Protein AF-0000000074823289 (afdb_homodimer)

Foldseek 3Di:
DDPPPDPPPDDDPDPCPPVNVVLVQWQKEKEKEKLFDCVVFPVVVLLVQLLVQLCVLQVHDSVRYHYHYHYNDQDDDPNDRPIAMEMEIETADSDDPVSVVSSLVRNQVSCCVRRVHHSVRYYYHYDHDHQQPDDDDNHTD/DPPPPDPDPDDDDPDCDPVNVVLVFWQKEKEKEKLFDCVVFPVVVLLVQLLVQLCVLQVHDSVRYHYHYHYNDQDDDPNDRPIAMEMEMETADRDDPVSVVSSLVRNQVSCCVRRVHHSVRYYYHYYHDHQQPADDPNHTD

Sequence (282 aa):
MAHFPLLIDSPVGLPICEDERRERAKMPCLILSTNVSLDGVDTSAIFSEVTKAVARIMGKPETYVMVVLKASVPISFGGSEQPAAYGELVSVGFLSPDVNKNLSAAVSSVLETKLSVPKSRFFLKFYDSEGANMGWNGSTFMAHFPLLIDSPVGLPICEDERRERAKMPCLILSTNVSLDGVDTSAIFSEVTKAVARIMGKPETYVMVVLKASVPISFGGSEQPAAYGELVSVGFLSPDVNKNLSAAVSSVLETKLSVPKSRFFLKFYDSEGANMGWNGSTF

Secondary structure (DSSP, 8-state):
-----------------HHHHHHHTT--EEEEEESS--TT--HHHHHHHHHHHHHHHHT--GGG-EEEEE-S--EEETTB-SS-EEEEEEESS---HHHHHHHHHHHHHHHHHHH---GGGEEEEEEE--GGG-EETTEE-/-----------------HHHHHHHTT--EEEEEESS--TT--HHHHHHHHHHHHHHHHT--GGG-EEEEE-S----BTTB-SS-EEEEEEESS---HHHHHHHHHHHHHHHHHHH---GGGEEEEEEE--GGGEEETTEE-

pLDDT: mean 85.92, std 21.15, range [28.61, 98.88]

InterPro domains:
  IPR001398 Macrophage migration inhibitory factor [PF01187] (28-141)
  IPR001398 Macrophage migration inhibitory factor [PTHR11954] (27-141)
  IPR014347 Tautomerase/MIF superfamily [G3DSA:3.30.429.10] (28-141)
  IPR014347 Tautomerase/MIF superfamily [SSF55331] (27-141)

Radius of gyration: 23.97 Å; Cα contacts (8 Å, |Δi|>4): 520; chains: 2; bounding box: 44×82×104 Å

Structure (mmCIF, N/CA/C/O backbone):
data_AF-0000000074823289-model_v1
#
loop_
_entity.id
_entity.type
_entity.pdbx_description
1 polymer 'Macrophage migration inhibitory factor'
#
loop_
_atom_site.group_PDB
_atom_site.id
_atom_site.type_symbol
_atom_site.label_atom_id
_atom_site.label_alt_id
_atom_site.label_comp_id
_atom_site.label_asym_id
_atom_site.label_entity_id
_atom_site.label_seq_id
_atom_site.pdbx_PDB_ins_code
_atom_site.Cartn_x
_atom_site.Cartn_y
_atom_site.Cartn_z
_atom_site.occupancy
_atom_site.B_iso_or_equiv
_atom_site.auth_seq_id
_atom_site.auth_comp_id
_atom_site.auth_asym_id
_atom_site.auth_atom_id
_atom_site.pdbx_PDB_model_num
ATOM 1 N N . MET A 1 1 ? 3.34 -0.323 73 1 31.5 1 MET A N 1
ATOM 2 C CA . MET A 1 1 ? 2.273 -0.09 72 1 31.5 1 MET A CA 1
ATOM 3 C C . MET A 1 1 ? 2.838 0.459 70.75 1 31.5 1 MET A C 1
ATOM 5 O O . MET A 1 1 ? 3.354 1.578 70.688 1 31.5 1 MET A O 1
ATOM 9 N N . ALA A 1 2 ? 3.436 -0.505 69.875 1 36 2 ALA A N 1
ATOM 10 C CA . ALA A 1 2 ? 4.293 -0.347 68.688 1 36 2 ALA A CA 1
ATOM 11 C C . ALA A 1 2 ? 3.537 0.327 67.562 1 36 2 ALA A C 1
ATOM 13 O O . ALA A 1 2 ? 2.406 -0.052 67.25 1 36 2 ALA A O 1
ATOM 14 N N . HIS A 1 3 ? 3.643 1.705 67.375 1 34.38 3 HIS A N 1
ATOM 15 C CA . HIS A 1 3 ? 3.109 2.598 66.312 1 34.38 3 HIS A CA 1
ATOM 16 C C . HIS A 1 3 ? 3.488 2.119 64.938 1 34.38 3 HIS A C 1
ATOM 18 O O . HIS A 1 3 ? 4.668 1.942 64.625 1 34.38 3 HIS A O 1
ATOM 24 N N . PHE A 1 4 ? 2.713 1.194 64.25 1 39.16 4 PHE A N 1
ATOM 25 C CA . PHE A 1 4 ? 2.879 0.69 62.875 1 39.16 4 PHE A CA 1
ATOM 26 C C . PHE A 1 4 ? 2.965 1.84 61.875 1 39.16 4 PHE A C 1
ATOM 28 O O . PHE A 1 4 ? 2.145 2.76 61.906 1 39.16 4 PHE A O 1
ATOM 35 N N . PRO A 1 5 ? 4.156 2.104 61.312 1 37.66 5 PRO A N 1
ATOM 36 C CA . PRO A 1 5 ? 4.316 3.164 60.312 1 37.66 5 PRO A CA 1
ATOM 37 C C . PRO A 1 5 ? 3.346 3.02 59.125 1 37.66 5 PRO A C 1
ATOM 39 O O . PRO A 1 5 ? 3.092 1.902 58.688 1 37.66 5 PRO A O 1
ATOM 42 N N . LEU A 1 6 ? 2.293 3.865 59 1 38.16 6 LEU A N 1
ATOM 43 C CA . LEU A 1 6 ? 1.382 4.043 57.875 1 38.16 6 LEU A CA 1
ATOM 44 C C . LEU A 1 6 ? 2.15 4.098 56.562 1 38.16 6 LEU A C 1
ATOM 46 O O . LEU A 1 6 ? 3.039 4.938 56.406 1 38.16 6 LEU A O 1
ATOM 50 N N . LEU A 1 7 ? 2.307 2.99 55.906 1 37.03 7 LEU A N 1
ATOM 51 C CA . LEU A 1 7 ? 2.822 2.865 54.531 1 37.03 7 LEU A CA 1
ATOM 52 C C . LEU A 1 7 ? 2.195 3.91 53.625 1 37.03 7 LEU A C 1
ATOM 54 O O . LEU A 1 7 ? 0.974 3.945 53.469 1 37.03 7 LEU A O 1
ATOM 58 N N . ILE A 1 8 ? 2.861 5.07 53.438 1 34.75 8 ILE A N 1
ATOM 59 C CA . ILE A 1 8 ? 2.518 6.117 52.5 1 34.75 8 ILE A CA 1
ATOM 60 C C . ILE A 1 8 ? 2.193 5.496 51.156 1 34.75 8 ILE A C 1
ATOM 62 O O . ILE A 1 8 ? 2.986 4.719 50.594 1 34.75 8 ILE A O 1
ATOM 66 N N . ASP A 1 9 ? 0.95 5.336 50.719 1 36.84 9 ASP A N 1
ATOM 67 C CA . ASP A 1 9 ? 0.407 5.023 49.406 1 36.84 9 ASP A CA 1
ATOM 68 C C . ASP A 1 9 ? 1.211 5.711 48.312 1 36.84 9 ASP A C 1
ATOM 70 O O . ASP A 1 9 ? 1.598 6.875 48.438 1 36.84 9 ASP A O 1
ATOM 74 N N . SER A 1 10 ? 1.997 4.945 47.5 1 37.41 10 SER A N 1
ATOM 75 C CA . SER A 1 10 ? 2.703 5.312 46.281 1 37.41 10 SER A CA 1
ATOM 76 C C . SER A 1 10 ? 1.94 6.379 45.5 1 37.41 10 SER A C 1
ATOM 78 O O . SER A 1 10 ? 0.708 6.387 45.5 1 37.41 10 SER A O 1
ATOM 80 N N . PRO A 1 11 ? 2.6 7.465 45.125 1 39.09 11 PRO A N 1
ATOM 81 C CA . PRO A 1 11 ? 2.064 8.586 44.344 1 39.09 11 PRO A CA 1
ATOM 82 C C . PRO A 1 11 ? 1.111 8.148 43.25 1 39.09 11 PRO A C 1
ATOM 84 O O . PRO A 1 11 ? 1.26 7.051 42.688 1 39.09 11 PRO A O 1
ATOM 87 N N . VAL A 1 12 ? -0.138 8.531 43.281 1 38.34 12 VAL A N 1
ATOM 88 C CA . VAL A 1 12 ? -1.127 8.586 42.188 1 38.34 12 VAL A CA 1
ATOM 89 C C . VAL A 1 12 ? -0.434 8.891 40.875 1 38.34 12 VAL A C 1
ATOM 91 O O . VAL A 1 12 ? 0.482 9.711 40.812 1 38.34 12 VAL A O 1
ATOM 94 N N . GLY A 1 13 ? -0.336 7.898 39.969 1 40.12 13 GLY A N 1
ATOM 95 C CA . GLY A 1 13 ? 0.098 8.141 38.625 1 40.12 13 GLY A CA 1
ATOM 96 C C . GLY A 1 13 ? -0.261 9.523 38.094 1 40.12 13 GLY A C 1
ATOM 97 O O . GLY A 1 13 ? -1.408 9.961 38.219 1 40.12 13 GLY A O 1
ATOM 98 N N . LEU A 1 14 ? 0.567 10.477 38.188 1 41.53 14 LEU A N 1
ATOM 99 C CA . LEU A 1 14 ? 0.356 11.789 37.562 1 41.53 14 LEU A CA 1
ATOM 100 C C . LEU A 1 14 ? -0.448 11.664 36.281 1 41.53 14 LEU A C 1
ATOM 102 O O . LEU A 1 14 ? -0.174 10.797 35.469 1 41.53 14 LEU A O 1
ATOM 106 N N . PRO A 1 15 ? -1.604 12.141 36.219 1 44.03 15 PRO A N 1
ATOM 107 C CA . PRO A 1 15 ? -2.324 12.125 34.938 1 44.03 15 PRO A CA 1
ATOM 108 C C . PRO A 1 15 ? -1.443 12.531 33.75 1 44.03 15 PRO A C 1
ATOM 110 O O . PRO A 1 15 ? -0.754 13.555 33.812 1 44.03 15 PRO A O 1
ATOM 113 N N . ILE A 1 16 ? -0.779 11.617 33.031 1 47.5 16 ILE A N 1
ATOM 114 C CA . ILE A 1 16 ? -0.136 12.031 31.797 1 47.5 16 ILE A CA 1
ATOM 115 C C . ILE A 1 16 ? -0.869 13.242 31.219 1 47.5 16 ILE A C 1
ATOM 117 O O . ILE A 1 16 ? -2.092 13.211 31.062 1 47.5 16 ILE A O 1
ATOM 121 N N . CYS A 1 17 ? -0.455 14.453 31.391 1 43.25 17 CYS A N 1
ATOM 122 C CA . CYS A 1 17 ? -1.04 15.688 30.891 1 43.25 17 CYS A CA 1
ATOM 123 C C . CYS A 1 17 ? -1.605 15.492 29.484 1 43.25 17 CYS A C 1
ATOM 125 O O . CYS A 1 17 ? -1.03 14.766 28.672 1 43.25 17 CYS A O 1
ATOM 127 N N . GLU A 1 18 ? -2.852 15.859 29.266 1 47.62 18 GLU A N 1
ATOM 128 C CA . GLU A 1 18 ? -3.564 15.859 27.984 1 47.62 18 GLU A CA 1
ATOM 129 C C . GLU A 1 18 ? -2.641 16.266 26.844 1 47.62 18 GLU A C 1
ATOM 131 O O . GLU A 1 18 ? -2.781 15.766 25.719 1 47.62 18 GLU A O 1
ATOM 136 N N . ASP A 1 19 ? -1.837 17.234 27.141 1 48.47 19 ASP A N 1
ATOM 137 C CA . ASP A 1 19 ? -0.896 17.703 26.125 1 48.47 19 ASP A CA 1
ATOM 138 C C . ASP A 1 19 ? 0.052 16.578 25.703 1 48.47 19 ASP A C 1
ATOM 140 O O . ASP A 1 19 ? 0.361 16.438 24.516 1 48.47 19 ASP A O 1
ATOM 144 N N . GLU A 1 20 ? 0.653 15.875 26.672 1 52.53 20 GLU A N 1
ATOM 145 C CA . GLU A 1 20 ? 1.517 14.75 26.344 1 52.53 20 GLU A CA 1
ATOM 146 C C . GLU A 1 20 ? 0.752 13.672 25.578 1 52.53 20 GLU A C 1
ATOM 148 O O . GLU A 1 20 ? 1.312 13.008 24.703 1 52.53 20 GLU A O 1
ATOM 153 N N . ARG A 1 21 ? -0.448 13.43 25.984 1 51.31 21 ARG A N 1
ATOM 154 C CA . ARG A 1 21 ? -1.281 12.461 25.266 1 51.31 21 ARG A CA 1
ATOM 155 C C . ARG A 1 21 ? -1.489 12.883 23.812 1 51.31 21 ARG A C 1
ATOM 157 O O . ARG A 1 21 ? -1.512 12.039 22.922 1 51.31 21 ARG A O 1
ATOM 164 N N . ARG A 1 22 ? -1.707 14.219 23.703 1 52.66 22 ARG A N 1
ATOM 165 C CA . ARG A 1 22 ? -1.883 14.742 22.344 1 52.66 22 ARG A CA 1
ATOM 166 C C . ARG A 1 22 ? -0.618 14.555 21.516 1 52.66 22 ARG A C 1
ATOM 168 O O . ARG A 1 22 ? -0.692 14.336 20.312 1 52.66 22 ARG A O 1
ATOM 175 N N . GLU A 1 23 ? 0.472 14.711 22.281 1 53.78 23 GLU A N 1
ATOM 176 C CA . GLU A 1 23 ? 1.747 14.531 21.594 1 53.78 23 GLU A CA 1
ATOM 177 C C . GLU A 1 23 ? 1.974 13.07 21.219 1 53.78 23 GLU A C 1
ATOM 179 O O . GLU A 1 23 ? 2.605 12.773 20.203 1 53.78 23 GLU A O 1
ATOM 184 N N . ARG A 1 24 ? 1.492 12.219 22.125 1 54.84 24 ARG A N 1
ATOM 185 C CA . ARG A 1 24 ? 1.706 10.789 21.906 1 54.84 24 ARG A CA 1
ATOM 186 C C . ARG A 1 24 ? 0.903 10.281 20.719 1 54.84 24 ARG A C 1
ATOM 188 O O . ARG A 1 24 ? 1.256 9.266 20.109 1 54.84 24 ARG A O 1
ATOM 195 N N . ALA A 1 25 ? -0.047 11.109 20.453 1 58.12 25 ALA A N 1
ATOM 196 C CA . ALA A 1 25 ? -1.07 10.633 19.516 1 58.12 25 ALA A CA 1
ATOM 197 C C . ALA A 1 25 ? -0.562 10.664 18.078 1 58.12 25 ALA A C 1
ATOM 199 O O . ALA A 1 25 ? -1.174 10.078 17.188 1 58.12 25 ALA A O 1
ATOM 200 N N . LYS A 1 26 ? 0.984 10.797 17.938 1 64.75 26 LYS A N 1
ATOM 201 C CA . LYS A 1 26 ? 1.237 11.164 16.547 1 64.75 26 LYS A CA 1
ATOM 202 C C . LYS A 1 26 ? 2.076 10.094 15.844 1 64.75 26 LYS A C 1
ATOM 204 O O . LYS A 1 26 ? 2.246 10.133 14.625 1 64.75 26 LYS A O 1
ATOM 209 N N . MET A 1 27 ? 2.156 8.977 16.297 1 83.75 27 MET A N 1
ATOM 210 C CA . MET A 1 27 ? 3.08 7.926 15.898 1 83.75 27 MET A CA 1
ATOM 211 C C . MET A 1 27 ? 2.902 7.582 14.422 1 83.75 27 MET A C 1
ATOM 213 O O . MET A 1 27 ? 2.453 6.484 14.086 1 83.75 27 MET A O 1
ATOM 217 N N . PRO A 1 28 ? 3.451 8.562 13.578 1 93.31 28 PRO A N 1
ATOM 218 C CA . PRO A 1 28 ? 3.297 8.266 12.156 1 93.31 28 PRO A CA 1
ATOM 219 C C . PRO A 1 28 ? 4.238 7.164 11.672 1 93.31 28 PRO A C 1
ATOM 221 O O . PRO A 1 28 ? 5.418 7.156 12.031 1 93.31 28 PRO A O 1
ATOM 224 N N . CYS A 1 29 ? 3.707 6.27 11 1 94.75 29 CYS A N 1
ATOM 225 C CA . CYS A 1 29 ? 4.445 5.211 10.32 1 94.75 29 CYS A CA 1
ATOM 226 C C . CYS A 1 29 ? 4.18 5.238 8.82 1 94.75 29 CYS A C 1
ATOM 228 O O . CYS A 1 29 ? 3.039 5.078 8.383 1 94.75 29 CYS A O 1
ATOM 230 N N . LEU A 1 30 ? 5.25 5.527 8.141 1 97.62 30 LEU A N 1
ATOM 231 C CA . LEU A 1 30 ? 5.176 5.523 6.684 1 97.62 30 LEU A CA 1
ATOM 232 C C . LEU A 1 30 ? 5.844 4.277 6.109 1 97.62 30 LEU A C 1
ATOM 234 O O . LEU A 1 30 ? 7.051 4.086 6.273 1 97.62 30 LEU A O 1
ATOM 238 N N . ILE A 1 31 ? 5.043 3.463 5.418 1 98.25 31 ILE A N 1
ATOM 239 C CA . ILE A 1 31 ? 5.535 2.256 4.762 1 98.25 31 ILE A CA 1
ATOM 240 C C . ILE A 1 31 ? 5.516 2.449 3.246 1 98.25 31 ILE A C 1
ATOM 242 O O . ILE A 1 31 ? 4.461 2.717 2.662 1 98.25 31 ILE A O 1
ATOM 246 N N . LEU A 1 32 ? 6.684 2.289 2.66 1 98.56 32 LEU A N 1
ATOM 247 C CA . LEU A 1 32 ? 6.828 2.461 1.218 1 98.56 32 LEU A CA 1
ATOM 248 C C . LEU A 1 32 ? 7.27 1.162 0.556 1 98.56 32 LEU A C 1
ATOM 250 O O . LEU A 1 32 ? 8.164 0.477 1.059 1 98.56 32 LEU A O 1
ATOM 254 N N . SER A 1 33 ? 6.594 0.843 -0.504 1 98.69 33 SER A N 1
ATOM 255 C CA . SER A 1 33 ? 7.016 -0.231 -1.398 1 98.69 33 SER A CA 1
ATOM 256 C C . SER A 1 33 ? 7.262 0.291 -2.811 1 98.69 33 SER A C 1
ATOM 258 O O . SER A 1 33 ? 6.477 1.085 -3.332 1 98.69 33 SER A O 1
ATOM 260 N N . THR A 1 34 ? 8.344 -0.134 -3.416 1 98.69 34 THR A N 1
ATOM 261 C CA . THR A 1 34 ? 8.656 0.275 -4.781 1 98.69 34 THR A CA 1
ATOM 262 C C . THR A 1 34 ? 9.328 -0.863 -5.547 1 98.69 34 THR A C 1
ATOM 264 O O . THR A 1 34 ? 9.93 -1.757 -4.945 1 98.69 34 THR A O 1
ATOM 267 N N . ASN A 1 35 ? 9.148 -0.816 -6.852 1 98.56 35 ASN A N 1
ATOM 268 C CA . ASN A 1 35 ? 9.789 -1.841 -7.668 1 98.56 35 ASN A CA 1
ATOM 269 C C . ASN A 1 35 ? 11.195 -1.424 -8.094 1 98.56 35 ASN A C 1
ATOM 271 O O . ASN A 1 35 ? 11.891 -2.172 -8.781 1 98.56 35 ASN A O 1
ATOM 275 N N . VAL A 1 36 ? 11.594 -0.277 -7.664 1 98.06 36 VAL A N 1
ATOM 276 C CA . VAL A 1 36 ? 12.914 0.245 -7.996 1 98.06 36 VAL A CA 1
ATOM 277 C C . VAL A 1 36 ? 13.969 -0.4 -7.094 1 98.06 36 VAL A C 1
ATOM 279 O O . VAL A 1 36 ? 13.75 -0.55 -5.891 1 98.06 36 VAL A O 1
ATOM 282 N N . SER A 1 37 ? 15.062 -0.794 -7.684 1 97.88 37 SER A N 1
ATOM 283 C CA . SER A 1 37 ? 16.188 -1.296 -6.906 1 97.88 37 SER A CA 1
ATOM 284 C C . SER A 1 37 ? 16.906 -0.163 -6.18 1 97.88 37 SER A C 1
ATOM 286 O O . SER A 1 37 ? 17.016 0.95 -6.699 1 97.88 37 SER A O 1
ATOM 288 N N . LEU A 1 38 ? 17.453 -0.477 -5.043 1 96.5 38 LEU A N 1
ATOM 289 C CA . LEU A 1 38 ? 18.172 0.543 -4.285 1 96.5 38 LEU A CA 1
ATOM 290 C C . LEU A 1 38 ? 19.672 0.452 -4.531 1 96.5 38 LEU A C 1
ATOM 292 O O . LEU A 1 38 ? 20.469 1.114 -3.85 1 96.5 38 LEU A O 1
ATOM 296 N N . ASP A 1 39 ? 20.047 -0.366 -5.398 1 95.31 39 ASP A N 1
ATOM 297 C CA . ASP A 1 39 ? 21.453 -0.441 -5.746 1 95.31 39 ASP A CA 1
ATOM 298 C C . ASP A 1 39 ? 21.984 0.919 -6.199 1 95.31 39 ASP A C 1
ATOM 300 O O . ASP A 1 39 ? 21.453 1.52 -7.129 1 95.31 39 ASP A O 1
ATOM 304 N N . GLY A 1 40 ? 22.969 1.445 -5.496 1 94.69 40 GLY A N 1
ATOM 305 C CA . GLY A 1 40 ? 23.594 2.713 -5.844 1 94.69 40 GLY A CA 1
ATOM 306 C C . GLY A 1 40 ? 22.812 3.916 -5.336 1 94.69 40 GLY A C 1
ATOM 307 O O . GLY A 1 40 ? 23.172 5.059 -5.625 1 94.69 40 GLY A O 1
ATOM 308 N N . VAL A 1 41 ? 21.734 3.691 -4.711 1 95.5 41 VAL A N 1
ATOM 309 C CA . VAL A 1 41 ? 20.891 4.77 -4.195 1 95.5 41 VAL A CA 1
ATOM 310 C C . VAL A 1 41 ? 21.344 5.141 -2.783 1 95.5 41 VAL A C 1
ATOM 312 O O . VAL A 1 41 ? 21.656 4.266 -1.974 1 95.5 41 VAL A O 1
ATOM 315 N N . ASP A 1 42 ? 21.453 6.422 -2.41 1 96.56 42 ASP A N 1
ATOM 316 C CA . ASP A 1 42 ? 21.672 6.895 -1.047 1 96.56 42 ASP A CA 1
ATOM 317 C C . ASP A 1 42 ? 20.391 6.816 -0.219 1 96.56 42 ASP A C 1
ATOM 319 O O . ASP A 1 42 ? 19.656 7.801 -0.103 1 96.56 42 ASP A O 1
A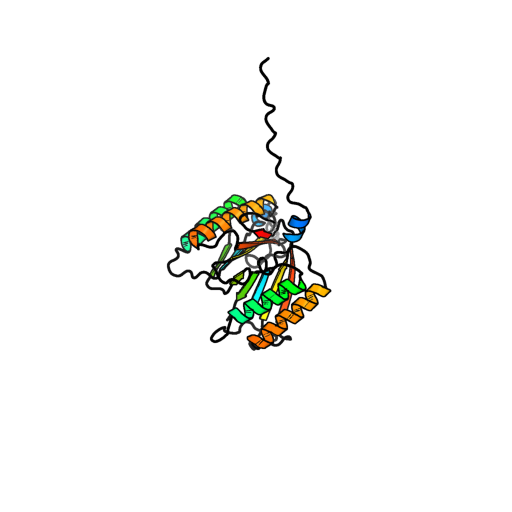TOM 323 N N . THR A 1 43 ? 20.141 5.703 0.367 1 96.81 43 THR A N 1
ATOM 324 C CA . THR A 1 43 ? 18.906 5.469 1.112 1 96.81 43 THR A CA 1
ATOM 325 C C . THR A 1 43 ? 18.828 6.387 2.33 1 96.81 43 THR A C 1
ATOM 327 O O . THR A 1 43 ? 17.75 6.766 2.756 1 96.81 43 THR A O 1
ATOM 330 N N . SER A 1 44 ? 20 6.742 2.877 1 97.38 44 SER A N 1
ATOM 331 C CA . SER A 1 44 ? 20.016 7.633 4.031 1 97.38 44 SER A CA 1
ATOM 332 C C . SER A 1 44 ? 19.422 8.992 3.693 1 97.38 44 SER A C 1
ATOM 334 O O . SER A 1 44 ? 18.719 9.594 4.516 1 97.38 44 SER A O 1
ATOM 336 N N . ALA A 1 45 ? 19.656 9.398 2.568 1 97.38 45 ALA A N 1
ATOM 337 C CA . ALA A 1 45 ? 19.094 10.672 2.123 1 97.38 45 ALA A CA 1
ATOM 338 C C . ALA A 1 45 ? 17.578 10.594 1.979 1 97.38 45 ALA A C 1
ATOM 340 O O . ALA A 1 45 ? 16.875 11.547 2.314 1 97.38 45 ALA A O 1
ATOM 341 N N . ILE A 1 46 ? 17.062 9.5 1.498 1 97.75 46 ILE A N 1
ATOM 342 C CA . ILE A 1 46 ? 15.617 9.297 1.373 1 97.75 46 ILE A CA 1
ATOM 343 C C . ILE A 1 46 ? 14.969 9.328 2.756 1 97.75 46 ILE A C 1
ATOM 345 O O . ILE A 1 46 ? 14.016 10.07 2.984 1 97.75 46 ILE A O 1
ATOM 349 N N . PHE A 1 47 ? 15.578 8.562 3.67 1 98.06 47 PHE A N 1
ATOM 350 C CA . PHE A 1 47 ? 15.031 8.484 5.02 1 98.06 47 PHE A CA 1
ATOM 351 C C . PHE A 1 47 ? 15.039 9.852 5.688 1 98.06 47 PHE A C 1
ATOM 353 O O . PHE A 1 47 ? 14.055 10.258 6.309 1 98.06 47 PHE A O 1
ATOM 360 N N . SER A 1 48 ? 16.094 10.547 5.559 1 98.19 48 SER A N 1
ATOM 361 C CA . SER A 1 48 ? 16.234 11.859 6.18 1 98.19 48 SER A CA 1
ATOM 362 C C . SER A 1 48 ? 15.203 12.844 5.633 1 98.19 48 SER A C 1
ATOM 364 O O . SER A 1 48 ? 14.5 13.508 6.398 1 98.19 48 SER A O 1
ATOM 366 N N . GLU A 1 49 ? 15.07 12.898 4.375 1 98.12 49 GLU A N 1
ATOM 367 C CA . GLU A 1 49 ? 14.172 13.859 3.74 1 98.12 49 GLU A CA 1
ATOM 368 C C . GLU A 1 49 ? 12.711 13.523 4.023 1 98.12 49 GLU A C 1
ATOM 370 O O . GLU A 1 49 ? 11.914 14.406 4.336 1 98.12 49 GLU A O 1
ATOM 375 N N . VAL A 1 50 ? 12.383 12.281 3.961 1 98.19 50 VAL A N 1
ATOM 376 C CA . VAL A 1 50 ? 11.016 11.859 4.215 1 98.19 50 VAL A CA 1
ATOM 377 C C . VAL A 1 50 ? 10.664 12.094 5.684 1 98.19 50 VAL A C 1
ATOM 379 O O . VAL A 1 50 ? 9.594 12.625 5.996 1 98.19 50 VAL A O 1
ATOM 382 N N . THR A 1 51 ? 11.562 11.719 6.523 1 97.88 51 THR A N 1
A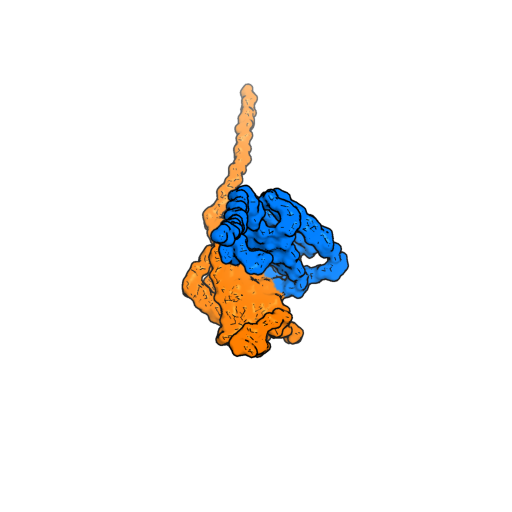TOM 383 C CA . THR A 1 51 ? 11.328 11.891 7.953 1 97.88 51 THR A CA 1
ATOM 384 C C . THR A 1 51 ? 11.117 13.359 8.297 1 97.88 51 THR A C 1
ATOM 386 O O . THR A 1 51 ? 10.18 13.711 9.016 1 97.88 51 THR A O 1
ATOM 389 N N . LYS A 1 52 ? 11.906 14.203 7.777 1 97.81 52 LYS A N 1
ATOM 390 C CA . LYS A 1 52 ? 11.789 15.633 8.016 1 97.81 52 LYS A CA 1
ATOM 391 C C . LYS A 1 52 ? 10.453 16.172 7.496 1 97.81 52 LYS A C 1
ATOM 393 O O . LYS A 1 52 ? 9.789 16.953 8.18 1 97.81 52 LYS A O 1
ATOM 398 N N . ALA A 1 53 ? 10.117 15.773 6.301 1 97.62 53 ALA A N 1
ATOM 399 C CA . ALA A 1 53 ? 8.875 16.25 5.699 1 97.62 53 ALA A CA 1
ATOM 400 C C . ALA A 1 53 ? 7.668 15.805 6.523 1 97.62 53 ALA A C 1
ATOM 402 O O . ALA A 1 53 ? 6.785 16.609 6.816 1 97.62 53 ALA A O 1
ATOM 403 N N . VAL A 1 54 ? 7.648 14.539 6.926 1 96.56 54 VAL A N 1
ATOM 404 C CA . VAL A 1 54 ? 6.527 14 7.691 1 96.56 54 VAL A CA 1
ATOM 405 C C . VAL A 1 54 ? 6.438 14.703 9.039 1 96.56 54 VAL A C 1
ATOM 407 O O . VAL A 1 54 ? 5.359 15.133 9.453 1 96.56 54 VAL A O 1
ATOM 410 N N . ALA A 1 55 ? 7.52 14.867 9.656 1 94.88 55 ALA A N 1
ATOM 411 C CA . ALA A 1 55 ? 7.559 15.531 10.961 1 94.88 55 ALA A CA 1
ATOM 412 C C . ALA A 1 55 ? 7.07 16.969 10.859 1 94.88 55 ALA A C 1
ATOM 414 O O . ALA A 1 55 ? 6.246 17.406 11.664 1 94.88 55 ALA A O 1
ATOM 415 N N . ARG A 1 56 ? 7.535 17.641 9.891 1 96.12 56 ARG A N 1
ATOM 416 C CA . ARG A 1 56 ? 7.191 19.047 9.703 1 96.12 56 ARG A CA 1
ATOM 417 C C . ARG A 1 56 ? 5.703 19.219 9.422 1 96.12 56 ARG A C 1
ATOM 419 O O . ARG A 1 56 ? 5.035 20.047 10.047 1 96.12 56 ARG A O 1
ATOM 426 N N . ILE A 1 57 ? 5.215 18.469 8.57 1 96 57 ILE A N 1
ATOM 427 C CA . ILE A 1 57 ? 3.83 18.609 8.125 1 96 57 ILE A CA 1
ATOM 428 C C . ILE A 1 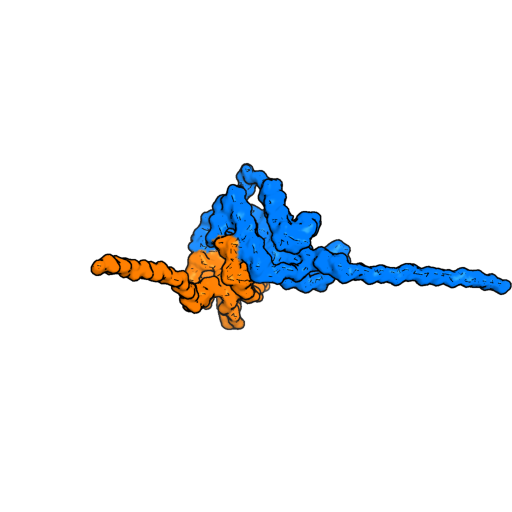57 ? 2.885 18.203 9.258 1 96 57 ILE A C 1
ATOM 430 O O . ILE A 1 57 ? 1.842 18.828 9.453 1 96 57 ILE A O 1
ATOM 434 N N . MET A 1 58 ? 3.227 17.188 10.039 1 92.38 58 MET A N 1
ATOM 435 C CA . MET A 1 58 ? 2.336 16.688 11.078 1 92.38 58 MET A CA 1
ATOM 436 C C . MET A 1 58 ? 2.598 17.375 12.406 1 92.38 58 MET A C 1
ATOM 438 O O . MET A 1 58 ? 1.874 17.156 13.383 1 92.38 58 MET A O 1
ATOM 442 N N . GLY A 1 59 ? 3.633 18.172 12.43 1 90 59 GLY A N 1
ATOM 443 C CA . GLY A 1 59 ? 3.932 18.906 13.648 1 90 59 GLY A CA 1
ATOM 444 C C . GLY A 1 59 ? 4.402 18.016 14.781 1 90 59 GLY A C 1
ATOM 445 O O . GLY A 1 59 ? 3.982 18.188 15.93 1 90 59 GLY A O 1
ATOM 446 N N . LYS A 1 60 ? 5.168 16.969 14.477 1 87.5 60 LYS A N 1
ATOM 447 C CA . LYS A 1 60 ? 5.723 16.062 15.469 1 87.5 60 LYS A CA 1
ATOM 448 C C . LYS A 1 60 ? 7.242 16.016 15.391 1 87.5 60 LYS A C 1
ATOM 450 O O . LYS A 1 60 ? 7.828 16.344 14.359 1 87.5 60 LYS A O 1
ATOM 455 N N . PRO A 1 61 ? 7.859 15.688 16.578 1 90.31 61 PRO A N 1
ATOM 456 C CA . PRO A 1 61 ? 9.305 15.484 16.469 1 90.31 61 PRO A CA 1
ATOM 457 C C . PRO A 1 61 ? 9.672 14.336 15.539 1 90.31 61 PRO A C 1
ATOM 459 O O . PRO A 1 61 ? 8.906 13.375 15.398 1 90.31 61 PRO A O 1
ATOM 462 N N . GLU A 1 62 ? 10.859 14.422 14.922 1 93.38 62 GLU A N 1
ATOM 463 C CA . GLU A 1 62 ? 11.359 13.391 14.023 1 93.38 62 GLU A CA 1
ATOM 464 C C . GLU A 1 62 ? 11.5 12.055 14.742 1 93.38 62 GLU A C 1
ATOM 466 O O . GLU A 1 62 ? 11.391 10.992 14.117 1 93.38 62 GLU A O 1
ATOM 471 N N . THR A 1 63 ? 11.688 12.109 16 1 91.62 63 THR A N 1
ATOM 472 C CA . THR A 1 63 ? 11.977 10.914 16.797 1 91.62 63 THR A CA 1
ATOM 473 C C . THR A 1 63 ? 10.781 9.977 16.812 1 91.62 63 THR A C 1
ATOM 475 O O . THR A 1 63 ? 10.914 8.797 17.141 1 91.62 63 THR A O 1
ATOM 478 N N . TYR A 1 64 ? 9.625 10.445 16.453 1 88 64 TYR A N 1
ATOM 479 C CA . TYR A 1 64 ? 8.414 9.633 16.5 1 88 64 TYR A CA 1
ATOM 480 C C . TYR A 1 64 ? 8.055 9.117 15.117 1 88 64 TYR A C 1
ATOM 482 O O . TYR A 1 64 ? 7.086 8.367 14.961 1 88 64 TYR A O 1
ATOM 490 N N . VAL A 1 65 ? 8.805 9.43 14.125 1 94.12 65 VAL A N 1
ATOM 491 C CA . VAL A 1 65 ? 8.484 9.062 12.75 1 94.12 65 VAL A CA 1
ATOM 492 C C . VAL A 1 65 ? 9.203 7.766 12.391 1 94.12 65 VAL A C 1
ATOM 494 O O . VAL A 1 65 ? 10.422 7.656 12.531 1 94.12 65 VAL A O 1
ATOM 497 N N . MET A 1 66 ? 8.445 6.816 11.984 1 96 66 MET A N 1
ATOM 498 C CA . MET A 1 66 ? 9 5.582 11.445 1 96 66 MET A CA 1
ATOM 499 C C . MET A 1 66 ? 8.789 5.504 9.938 1 96 66 MET A C 1
ATOM 501 O O . MET A 1 66 ? 7.691 5.77 9.445 1 96 66 MET A O 1
ATOM 505 N N . VAL A 1 67 ? 9.883 5.148 9.195 1 97.88 67 VAL A N 1
ATOM 506 C CA . VAL A 1 67 ? 9.805 4.938 7.758 1 97.88 67 VAL A CA 1
ATOM 507 C C . VAL A 1 67 ? 10.312 3.541 7.41 1 97.88 67 VAL A C 1
ATOM 509 O O . VAL A 1 67 ? 11.414 3.156 7.816 1 97.88 67 VAL A O 1
ATOM 512 N N . VAL A 1 68 ? 9.508 2.781 6.754 1 97.75 68 VAL A N 1
ATOM 513 C CA . VAL A 1 68 ? 9.875 1.476 6.211 1 97.75 68 VAL A CA 1
ATOM 514 C C . VAL A 1 68 ? 9.93 1.549 4.688 1 97.75 68 VAL A C 1
ATOM 516 O O . VAL A 1 68 ? 8.984 2.01 4.043 1 97.75 68 VAL A O 1
ATOM 519 N N . LEU A 1 69 ? 11.07 1.21 4.129 1 98.19 69 LEU A N 1
ATOM 520 C CA . LEU A 1 69 ? 11.227 1.224 2.678 1 98.19 69 LEU A CA 1
ATOM 521 C C . LEU A 1 69 ? 11.508 -0.179 2.148 1 98.19 69 LEU A C 1
ATOM 523 O O . LEU A 1 69 ? 12.562 -0.758 2.438 1 98.19 69 LEU A O 1
ATOM 527 N N . LYS A 1 70 ? 10.555 -0.696 1.44 1 97.38 70 LYS A N 1
ATOM 528 C CA . LYS A 1 70 ? 10.672 -1.984 0.763 1 97.38 70 LYS A CA 1
ATOM 529 C C . LYS A 1 70 ? 10.953 -1.799 -0.724 1 97.38 70 LYS A C 1
ATOM 531 O O . LYS A 1 70 ? 10.078 -1.381 -1.483 1 97.38 70 LYS A O 1
ATOM 536 N N . ALA A 1 71 ? 12.117 -2.221 -1.153 1 97 71 ALA A N 1
ATOM 537 C CA . ALA A 1 71 ? 12.539 -2.016 -2.535 1 97 71 ALA A CA 1
ATOM 538 C C . ALA A 1 71 ? 12.531 -3.328 -3.312 1 97 71 ALA A C 1
ATOM 540 O O . ALA A 1 71 ? 12.375 -4.402 -2.727 1 97 71 ALA A O 1
ATOM 541 N N . SER A 1 72 ? 12.547 -3.227 -4.617 1 97.31 72 SER A N 1
ATOM 542 C CA . SER A 1 72 ? 12.578 -4.363 -5.535 1 97.31 72 SER A CA 1
ATOM 543 C C . SER A 1 72 ? 11.367 -5.273 -5.324 1 97.31 72 SER A C 1
ATOM 545 O O . SER A 1 72 ? 11.477 -6.492 -5.457 1 97.31 72 SER A O 1
ATOM 547 N N . VAL A 1 73 ? 10.32 -4.664 -4.895 1 97.25 73 VAL A N 1
ATOM 548 C CA . VAL A 1 73 ? 9.031 -5.348 -4.824 1 97.25 73 VAL A CA 1
ATOM 549 C C . VAL A 1 73 ? 8.336 -5.27 -6.18 1 97.25 73 VAL A C 1
ATOM 551 O O . VAL A 1 73 ? 8.117 -4.176 -6.711 1 97.25 73 VAL A O 1
ATOM 554 N N . PRO A 1 74 ? 7.988 -6.383 -6.809 1 98 74 PRO A N 1
ATOM 555 C CA . PRO A 1 74 ? 7.297 -6.273 -8.094 1 98 74 PRO A CA 1
ATOM 556 C C . PRO A 1 74 ? 5.996 -5.477 -8 1 98 74 PRO A C 1
ATOM 558 O O . PRO A 1 74 ? 5.152 -5.762 -7.148 1 98 74 PRO A O 1
ATOM 561 N N . ILE A 1 75 ? 5.883 -4.508 -8.852 1 98.19 75 ILE A N 1
ATOM 562 C CA . ILE A 1 75 ? 4.699 -3.66 -8.938 1 98.19 75 ILE A CA 1
ATOM 563 C C . ILE A 1 75 ? 4.316 -3.457 -10.398 1 98.19 75 ILE A C 1
ATOM 565 O O . ILE A 1 75 ? 5.184 -3.24 -11.25 1 98.19 75 ILE A O 1
ATOM 569 N N . SER A 1 76 ? 3.09 -3.617 -10.625 1 98.25 76 SER A N 1
ATOM 570 C CA . SER A 1 76 ? 2.51 -3.211 -11.898 1 98.25 76 SER A CA 1
ATOM 571 C C . SER A 1 76 ? 1.487 -2.096 -11.711 1 98.25 76 SER A C 1
ATOM 573 O O . SER A 1 76 ? 0.633 -2.172 -10.828 1 98.25 76 SER A O 1
ATOM 575 N N . PHE A 1 77 ? 1.616 -1.081 -12.461 1 96.69 77 PHE A N 1
ATOM 576 C CA . PHE A 1 77 ? 0.643 0.004 -12.469 1 96.69 77 PHE A CA 1
ATOM 577 C C . PHE A 1 77 ? 0.174 0.298 -13.891 1 96.69 77 PHE A C 1
ATOM 579 O O . PHE A 1 77 ? 0.986 0.591 -14.773 1 96.69 77 PHE A O 1
ATOM 586 N N . GLY A 1 78 ? -1.142 0.172 -14.039 1 92.69 78 GLY A N 1
ATOM 587 C CA . GLY A 1 78 ? -1.674 0.35 -15.383 1 92.69 78 GLY A CA 1
ATOM 588 C C . GLY A 1 78 ? -1.16 -0.68 -16.375 1 92.69 78 GLY A C 1
ATOM 589 O O . GLY A 1 78 ? -0.959 -0.374 -17.547 1 92.69 78 GLY A O 1
ATOM 590 N N . GLY A 1 79 ? -0.753 -1.781 -15.805 1 91.88 79 GLY A N 1
ATOM 591 C CA . GLY A 1 79 ? -0.259 -2.848 -16.656 1 91.88 79 GLY A CA 1
ATOM 592 C C . GLY A 1 79 ? 1.217 -2.717 -16.984 1 91.88 79 GLY A C 1
ATOM 593 O O . GLY A 1 79 ? 1.77 -3.531 -17.734 1 91.88 79 GLY A O 1
ATOM 594 N N . SER A 1 80 ? 1.793 -1.739 -16.484 1 96.31 80 SER A N 1
ATOM 595 C CA . SER A 1 80 ? 3.207 -1.491 -16.75 1 96.31 80 SER A CA 1
ATOM 596 C C . SER A 1 80 ? 4.047 -1.689 -15.5 1 96.31 80 SER A C 1
ATOM 598 O O . SER A 1 80 ? 3.598 -1.384 -14.391 1 96.31 80 SER A O 1
ATOM 600 N N . GLU A 1 81 ? 5.285 -2.139 -15.727 1 97.56 81 GLU A N 1
ATOM 601 C CA . GLU A 1 81 ? 6.199 -2.383 -14.609 1 97.56 81 GLU A CA 1
ATOM 602 C C . GLU A 1 81 ? 7.285 -1.312 -14.547 1 97.56 81 GLU A C 1
ATOM 604 O O . GLU A 1 81 ? 8.344 -1.529 -13.953 1 97.56 81 GLU A O 1
ATOM 609 N N . GLN A 1 82 ? 7.047 -0.189 -15.219 1 97.88 82 GLN A N 1
ATOM 610 C CA . GLN A 1 82 ? 7.898 0.984 -15.055 1 97.88 82 GLN A CA 1
ATOM 611 C C . GLN A 1 82 ? 7.945 1.435 -13.602 1 97.88 82 GLN A C 1
ATOM 613 O O . GLN A 1 82 ? 7.125 1.004 -12.781 1 97.88 82 GLN A O 1
ATOM 618 N N . PRO A 1 83 ? 8.891 2.258 -13.203 1 98.62 83 PRO A N 1
ATOM 619 C CA . PRO A 1 83 ? 9.031 2.648 -11.797 1 98.62 83 PRO A CA 1
ATOM 620 C C . PRO A 1 83 ? 7.711 3.125 -11.188 1 98.62 83 PRO A C 1
ATOM 622 O O . PRO A 1 83 ? 7.039 3.99 -11.758 1 98.62 83 PRO A O 1
ATOM 625 N N . ALA A 1 84 ? 7.371 2.553 -10.094 1 98.75 84 ALA A N 1
ATOM 626 C CA . ALA A 1 84 ? 6.141 2.832 -9.359 1 98.75 84 ALA A CA 1
ATOM 627 C C . ALA A 1 84 ? 6.332 2.598 -7.863 1 98.75 84 ALA A C 1
ATOM 629 O O . ALA A 1 84 ? 7.305 1.968 -7.445 1 98.75 84 ALA A O 1
ATOM 630 N N . ALA A 1 85 ? 5.438 3.148 -7.09 1 98.69 85 ALA A N 1
ATOM 631 C CA . ALA A 1 85 ? 5.5 2.949 -5.645 1 98.69 85 ALA A CA 1
ATOM 632 C C . ALA A 1 85 ? 4.102 2.953 -5.031 1 98.69 85 ALA A C 1
ATOM 634 O O . ALA A 1 85 ? 3.168 3.521 -5.602 1 98.69 85 ALA A O 1
ATOM 635 N N . TYR A 1 86 ? 3.98 2.289 -3.955 1 98.5 86 TYR A N 1
ATOM 636 C CA . TYR A 1 86 ? 2.807 2.279 -3.088 1 98.5 86 TYR A CA 1
ATOM 637 C C . TYR A 1 86 ? 3.193 2.574 -1.645 1 9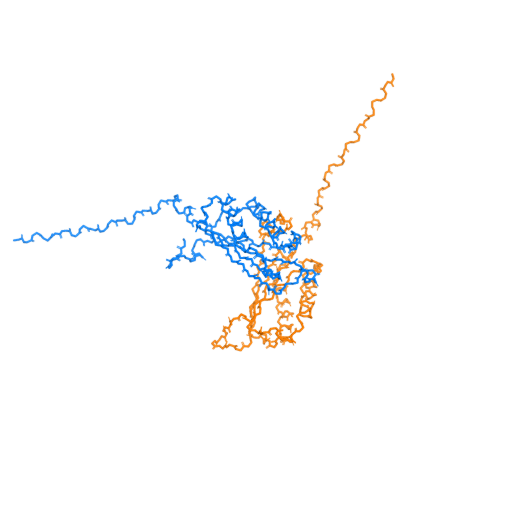8.5 86 TYR A C 1
ATOM 639 O O . TYR A 1 86 ? 4.199 2.062 -1.146 1 98.5 86 TYR A O 1
ATOM 647 N N . GLY A 1 87 ? 2.42 3.434 -1.071 1 98.31 87 GLY A N 1
ATOM 648 C CA . GLY A 1 87 ? 2.693 3.779 0.314 1 98.31 87 GLY A CA 1
ATOM 649 C C . GLY A 1 87 ? 1.466 3.703 1.202 1 98.31 87 GLY A C 1
ATOM 650 O O . GLY A 1 87 ? 0.335 3.768 0.715 1 98.31 87 GLY A O 1
ATOM 651 N N . GLU A 1 88 ? 1.737 3.57 2.49 1 97.5 88 GLU A N 1
ATOM 652 C CA . GLU A 1 88 ? 0.734 3.686 3.543 1 97.5 88 GLU A CA 1
ATOM 653 C C . GLU A 1 88 ? 1.245 4.535 4.703 1 97.5 88 GLU A C 1
ATOM 655 O O . GLU A 1 88 ? 2.359 4.328 5.188 1 97.5 88 GLU A O 1
ATOM 660 N N . LEU A 1 89 ? 0.458 5.461 5.074 1 97.06 89 LEU A N 1
ATOM 661 C CA . LEU A 1 89 ? 0.765 6.234 6.273 1 97.06 89 LEU A CA 1
ATOM 662 C C . LEU A 1 89 ? -0.309 6.039 7.336 1 97.06 89 LEU A C 1
ATOM 664 O O . LEU A 1 89 ? -1.488 6.301 7.094 1 97.06 89 LEU A O 1
ATOM 668 N N . VAL A 1 90 ? 0.115 5.555 8.438 1 94 90 VAL A N 1
ATOM 669 C CA . VAL A 1 90 ? -0.78 5.375 9.57 1 94 90 VAL A CA 1
ATOM 670 C C . VAL A 1 90 ? -0.381 6.32 10.703 1 94 90 VAL A C 1
ATOM 672 O O . VAL A 1 90 ? 0.807 6.504 10.977 1 94 90 VAL A O 1
ATOM 675 N N . SER A 1 91 ? -1.301 6.879 11.25 1 91.75 91 SER A N 1
ATOM 676 C CA . SER A 1 91 ? -1.087 7.762 12.391 1 91.75 91 SER A CA 1
ATOM 677 C C . SER A 1 91 ? -2.238 7.664 13.391 1 91.75 91 SER A C 1
ATOM 679 O O . SER A 1 91 ? -3.338 7.234 13.031 1 91.75 91 SER A O 1
ATOM 681 N N . VAL A 1 92 ? -1.94 7.895 14.609 1 89 92 VAL A N 1
ATOM 682 C CA . VAL A 1 92 ? -2.982 8.008 15.625 1 89 92 VAL A CA 1
ATOM 683 C C . VAL A 1 92 ? -3.535 9.438 15.641 1 89 92 VAL A C 1
ATOM 685 O O . VAL A 1 92 ? -3.033 10.297 16.359 1 89 92 VAL A O 1
ATOM 688 N N . GLY A 1 93 ? -4.484 9.617 14.805 1 82.69 93 GLY A N 1
ATOM 689 C CA . GLY A 1 93 ? -5.059 10.945 14.688 1 82.69 93 GLY A CA 1
ATOM 690 C C . GLY A 1 93 ? -4.227 11.883 13.828 1 82.69 93 GLY A C 1
ATOM 691 O O . GLY A 1 93 ? -3.256 11.453 13.195 1 82.69 93 GLY A O 1
ATOM 692 N N . PHE A 1 94 ? -4.758 13.133 13.539 1 83 94 PHE A N 1
ATOM 693 C CA . PHE A 1 94 ? -4.074 14.281 12.961 1 83 94 PHE A CA 1
ATOM 694 C C . PHE A 1 94 ? -4.16 14.258 11.438 1 83 94 PHE A C 1
ATOM 696 O O . PHE A 1 94 ? -3.727 15.195 10.766 1 83 94 PHE A O 1
ATOM 703 N N . LEU A 1 95 ? -4.598 13.234 10.977 1 91.81 95 LEU A N 1
ATOM 704 C CA . LEU A 1 95 ? -4.773 13.258 9.523 1 91.81 95 LEU A CA 1
ATOM 705 C C . LEU A 1 95 ? -5.992 14.086 9.133 1 91.81 95 LEU A C 1
ATOM 707 O O . LEU A 1 95 ? -7.004 14.078 9.836 1 91.81 95 LEU A O 1
ATOM 711 N N . SER A 1 96 ? -5.855 14.82 8.18 1 94 96 SER A N 1
ATOM 712 C CA . SER A 1 96 ? -6.875 15.672 7.574 1 94 96 SER A CA 1
ATOM 713 C C . SER A 1 96 ? -6.656 15.812 6.07 1 94 96 SER A C 1
ATOM 715 O O . SER A 1 96 ? -5.574 15.508 5.566 1 94 96 SER A O 1
ATOM 717 N N . PRO A 1 97 ? -7.648 16.266 5.359 1 95.38 97 PRO A N 1
ATOM 718 C CA . PRO A 1 97 ? -7.48 16.422 3.912 1 95.38 97 PRO A CA 1
ATOM 719 C C . PRO A 1 97 ? -6.266 17.281 3.551 1 95.38 97 PRO A C 1
ATOM 721 O O . PRO A 1 97 ? -5.5 16.922 2.654 1 95.38 97 PRO A O 1
ATOM 724 N N . ASP A 1 98 ? -6.125 18.344 4.281 1 96.5 98 ASP A N 1
ATOM 725 C CA . ASP A 1 98 ? -5 19.219 3.992 1 96.5 98 ASP A CA 1
ATOM 726 C C . ASP A 1 98 ? -3.672 18.547 4.316 1 96.5 98 ASP A C 1
ATOM 728 O O . ASP A 1 98 ? -2.723 18.609 3.535 1 96.5 98 ASP A O 1
ATOM 732 N N . VAL A 1 99 ? -3.59 17.891 5.438 1 95.81 99 VAL A N 1
ATOM 733 C CA . VAL A 1 99 ? -2.381 17.188 5.848 1 95.81 99 VAL A CA 1
ATOM 734 C C . VAL A 1 99 ? -2.059 16.094 4.84 1 95.81 99 VAL A C 1
ATOM 736 O O . VAL A 1 99 ? -0.912 15.953 4.402 1 95.81 99 VAL A O 1
ATOM 739 N N . ASN A 1 100 ? -3.064 15.375 4.445 1 97.25 100 ASN A N 1
ATOM 740 C CA . ASN A 1 100 ? -2.885 14.281 3.494 1 97.25 100 ASN A CA 1
ATOM 741 C C . ASN A 1 100 ? -2.344 14.789 2.16 1 97.25 100 ASN A C 1
ATOM 743 O O . ASN A 1 100 ? -1.454 14.172 1.572 1 97.25 100 ASN A O 1
ATOM 747 N N . LYS A 1 101 ? -2.895 15.852 1.736 1 97.75 101 LYS A N 1
ATOM 748 C CA . LYS A 1 101 ? -2.469 16.438 0.473 1 97.75 101 LYS A CA 1
ATOM 749 C C . LYS A 1 101 ? -1.006 16.875 0.533 1 97.75 101 LYS A C 1
ATOM 751 O O . LYS A 1 101 ? -0.234 16.594 -0.388 1 97.75 101 LYS A O 1
ATOM 756 N N . ASN A 1 102 ? -0.688 17.516 1.579 1 98.25 102 ASN A N 1
ATOM 757 C CA . ASN A 1 102 ? 0.68 17.984 1.744 1 98.25 102 ASN A CA 1
ATOM 758 C C . ASN A 1 102 ? 1.67 16.828 1.861 1 98.25 102 ASN A C 1
ATOM 760 O O . ASN A 1 102 ? 2.764 16.891 1.295 1 98.25 102 ASN A O 1
ATOM 764 N N . LEU A 1 103 ? 1.297 15.812 2.59 1 98 103 LEU A N 1
ATOM 765 C CA . LEU A 1 103 ? 2.148 14.633 2.719 1 98 103 LEU A CA 1
ATOM 766 C C . LEU A 1 103 ? 2.318 13.938 1.372 1 98 103 LEU A C 1
ATOM 768 O O . LEU A 1 103 ? 3.422 13.516 1.023 1 98 103 LEU A O 1
ATOM 772 N N . SER A 1 104 ? 1.269 13.859 0.696 1 98.31 104 SER A N 1
ATOM 773 C CA . SER A 1 104 ? 1.328 13.25 -0.627 1 98.31 104 SER A CA 1
ATOM 774 C C . SER A 1 104 ? 2.303 13.984 -1.536 1 98.31 104 SER A C 1
ATOM 776 O O . SER A 1 104 ? 3.121 13.367 -2.217 1 98.31 104 SER A O 1
ATOM 778 N N . ALA A 1 105 ? 2.207 15.234 -1.529 1 98.62 105 ALA A N 1
ATOM 779 C CA . ALA A 1 105 ? 3.09 16.062 -2.346 1 98.62 105 ALA A CA 1
ATOM 780 C C . ALA A 1 105 ? 4.547 15.883 -1.936 1 98.62 105 ALA A C 1
ATOM 782 O O . ALA A 1 105 ? 5.422 15.688 -2.787 1 98.62 105 ALA A O 1
ATOM 783 N N . ALA A 1 106 ? 4.785 15.906 -0.701 1 98.62 106 ALA A N 1
ATOM 784 C CA . ALA A 1 106 ? 6.156 15.852 -0.193 1 98.62 106 ALA A CA 1
ATOM 785 C C . ALA A 1 106 ? 6.793 14.492 -0.461 1 98.62 106 ALA A C 1
ATOM 787 O O . ALA A 1 106 ? 7.91 14.414 -0.975 1 98.62 106 ALA A O 1
ATOM 788 N N . VAL A 1 107 ? 6.109 13.43 -0.132 1 98.56 107 VAL A N 1
ATOM 789 C CA . VAL A 1 107 ? 6.668 12.094 -0.268 1 98.56 107 VAL A CA 1
ATOM 790 C C . VAL A 1 107 ? 6.867 11.758 -1.746 1 98.56 107 VAL A C 1
ATOM 792 O O . VAL A 1 107 ? 7.902 11.211 -2.133 1 98.56 107 VAL A O 1
ATOM 795 N N . SER A 1 108 ? 5.887 12.148 -2.549 1 98.62 108 SER A N 1
ATOM 796 C CA . SER A 1 108 ? 6.02 11.883 -3.977 1 98.62 108 SER A CA 1
ATOM 797 C C . SER A 1 108 ? 7.207 12.633 -4.574 1 98.62 108 SER A C 1
ATOM 799 O O . SER A 1 108 ? 7.883 12.117 -5.469 1 98.62 108 SER A O 1
ATOM 801 N N . SER A 1 109 ? 7.441 13.812 -4.109 1 98.75 109 SER A N 1
ATOM 802 C CA . SER A 1 109 ? 8.586 14.578 -4.594 1 98.75 109 SER A CA 1
ATOM 803 C C . SER A 1 109 ? 9.898 13.891 -4.258 1 98.75 109 SER A C 1
ATOM 805 O O . SER A 1 109 ? 10.812 13.852 -5.082 1 98.75 109 SER A O 1
ATOM 807 N N . VAL A 1 110 ? 10.008 13.398 -3.08 1 98.5 110 VAL A N 1
ATOM 808 C CA . VAL A 1 110 ? 11.227 12.695 -2.682 1 98.5 110 VAL A CA 1
ATOM 809 C C . VAL A 1 110 ? 11.414 11.453 -3.555 1 98.5 110 VAL A C 1
ATOM 811 O O . VAL A 1 110 ? 12.508 11.195 -4.051 1 98.5 110 VAL A O 1
ATOM 814 N N . LEU A 1 111 ? 10.367 10.664 -3.768 1 98.44 111 LEU A N 1
ATOM 815 C CA . LEU A 1 111 ? 10.453 9.445 -4.559 1 98.44 111 LEU A CA 1
ATOM 816 C C . LEU A 1 111 ? 10.828 9.75 -6.004 1 98.44 111 LEU A C 1
ATOM 818 O O . LEU A 1 111 ? 11.586 9.008 -6.625 1 98.44 111 LEU A O 1
ATOM 822 N N . GLU A 1 112 ? 10.227 10.828 -6.48 1 98.56 112 GLU A N 1
ATOM 823 C CA . GLU A 1 112 ? 10.539 11.219 -7.852 1 98.56 112 GLU A CA 1
ATOM 824 C C . GLU A 1 112 ? 12.008 11.625 -7.988 1 98.56 112 GLU A C 1
ATOM 826 O O . GLU A 1 112 ? 12.695 11.195 -8.914 1 98.56 112 GLU A O 1
ATOM 831 N N . THR A 1 113 ? 12.492 12.391 -7.055 1 98 113 THR A N 1
ATOM 832 C CA . THR A 1 113 ? 13.844 12.93 -7.121 1 98 113 THR A CA 1
ATOM 833 C C . THR A 1 113 ? 14.875 11.844 -6.828 1 98 113 THR A C 1
ATOM 835 O O . THR A 1 113 ? 15.93 11.797 -7.465 1 98 113 THR A O 1
ATOM 838 N N . LYS A 1 114 ? 14.562 10.922 -5.926 1 97.81 114 LYS A N 1
ATOM 839 C CA . LYS A 1 114 ? 15.586 10.016 -5.43 1 97.81 114 LYS A CA 1
ATOM 840 C C . LYS A 1 114 ? 15.492 8.648 -6.109 1 97.81 114 LYS A C 1
ATOM 842 O O . LYS A 1 114 ? 16.484 7.926 -6.203 1 97.81 114 LYS A O 1
ATOM 847 N N . LEU A 1 115 ? 14.281 8.328 -6.598 1 98 115 LEU A N 1
ATOM 848 C CA . LEU A 1 115 ? 14.086 6.977 -7.109 1 98 115 LEU A CA 1
ATOM 849 C C . LEU A 1 115 ? 13.5 7.004 -8.516 1 98 115 LEU A C 1
ATOM 851 O O . LEU A 1 115 ? 13.211 5.953 -9.094 1 98 115 LEU A O 1
ATOM 855 N N . SER A 1 116 ? 13.234 8.188 -9.07 1 97.94 116 SER A N 1
ATOM 856 C CA . SER A 1 116 ? 12.688 8.359 -10.414 1 97.94 116 SER A CA 1
ATOM 857 C C . SER A 1 116 ? 11.312 7.707 -10.539 1 97.94 116 SER A C 1
ATOM 859 O O . SER A 1 116 ? 10.977 7.168 -11.594 1 97.94 116 SER A O 1
ATOM 861 N N . VAL A 1 117 ? 10.602 7.691 -9.5 1 98.62 117 VAL A N 1
ATOM 862 C CA . VAL A 1 117 ? 9.195 7.289 -9.547 1 98.62 117 VAL A CA 1
ATOM 863 C C . VAL A 1 117 ? 8.32 8.5 -9.875 1 98.62 117 VAL A C 1
ATOM 865 O O . VAL A 1 117 ? 8.234 9.438 -9.086 1 98.62 117 VAL A O 1
ATOM 868 N N . PRO A 1 118 ? 7.652 8.438 -11.031 1 98.62 118 PRO A N 1
ATOM 869 C CA . PRO A 1 118 ? 6.766 9.57 -11.328 1 98.62 118 PRO A CA 1
ATOM 870 C C . PRO A 1 118 ? 5.652 9.727 -10.297 1 98.62 118 PRO A C 1
ATOM 872 O O . PRO A 1 118 ? 5.109 8.734 -9.805 1 98.62 118 PRO A O 1
ATOM 875 N N . LYS A 1 119 ? 5.305 10.992 -10.008 1 98.06 119 LYS A N 1
ATOM 876 C CA . LYS A 1 119 ? 4.227 11.266 -9.055 1 98.06 119 LYS A CA 1
ATOM 877 C C . LYS A 1 119 ? 2.928 10.594 -9.492 1 98.06 119 LYS A C 1
ATOM 879 O O . LYS A 1 119 ? 2.127 10.18 -8.648 1 98.06 119 LYS A O 1
ATOM 884 N N . SER A 1 120 ? 2.746 10.43 -10.781 1 96.88 120 SER A N 1
ATOM 885 C CA . SER A 1 120 ? 1.531 9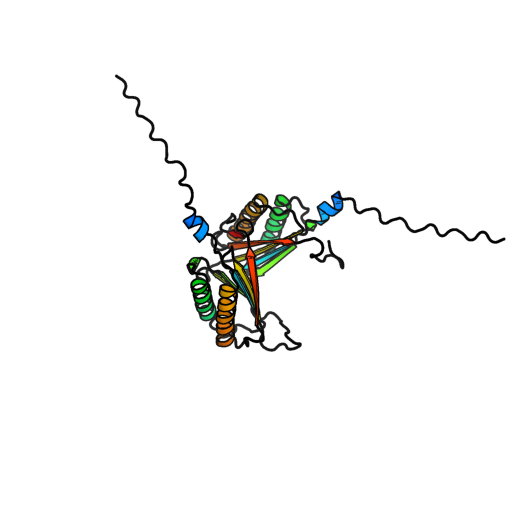.844 -11.328 1 96.88 120 SER A CA 1
ATOM 886 C C . SER A 1 120 ? 1.531 8.328 -11.164 1 96.88 120 SER A C 1
ATOM 888 O O . SER A 1 120 ? 0.534 7.664 -11.461 1 96.88 120 SER A O 1
ATOM 890 N N . ARG A 1 121 ? 2.645 7.785 -10.742 1 97.88 121 ARG A N 1
ATOM 891 C CA . ARG A 1 121 ? 2.723 6.34 -10.547 1 97.88 121 ARG A CA 1
ATOM 892 C C . ARG A 1 121 ? 2.98 5.988 -9.086 1 97.88 121 ARG A C 1
ATOM 894 O O . ARG A 1 121 ? 3.664 5.008 -8.789 1 97.88 121 ARG A O 1
ATOM 901 N N . PHE A 1 122 ? 2.541 6.859 -8.195 1 97.56 122 PHE A N 1
ATOM 902 C CA . PHE A 1 122 ? 2.658 6.668 -6.754 1 97.56 122 PHE A CA 1
ATOM 903 C C . PHE A 1 122 ? 1.304 6.836 -6.074 1 97.56 122 PHE A C 1
ATOM 905 O O . PHE A 1 122 ? 0.685 7.898 -6.16 1 97.56 122 PHE A O 1
ATOM 912 N N . PHE A 1 123 ? 0.832 5.801 -5.398 1 97.56 123 PHE A N 1
ATOM 913 C CA . PHE A 1 123 ? -0.323 5.859 -4.512 1 97.56 123 PHE A CA 1
ATOM 914 C C . PHE A 1 123 ? 0.115 5.867 -3.051 1 97.56 123 PHE A C 1
ATOM 916 O O . PHE A 1 123 ? 1.037 5.141 -2.672 1 97.56 123 PHE A O 1
ATOM 923 N N . LEU A 1 124 ? -0.546 6.645 -2.287 1 97.75 124 LEU A N 1
ATOM 924 C CA . LEU A 1 124 ? -0.307 6.699 -0.85 1 97.75 124 LEU A CA 1
ATOM 925 C C . LEU A 1 124 ? -1.618 6.609 -0.076 1 97.75 124 LEU A C 1
ATOM 927 O O . LEU A 1 124 ? -2.457 7.508 -0.162 1 97.75 124 LEU A O 1
ATOM 931 N N . LYS A 1 125 ? -1.782 5.613 0.696 1 96.62 125 LYS A N 1
ATOM 932 C CA . LYS A 1 125 ? -2.977 5.41 1.511 1 96.62 125 LYS A CA 1
ATOM 933 C C . LYS A 1 125 ? -2.785 5.973 2.916 1 96.62 125 LYS A C 1
ATOM 935 O O . LYS A 1 125 ? -1.761 5.723 3.557 1 96.62 125 LYS A O 1
ATOM 940 N N . PHE A 1 126 ? -3.795 6.719 3.383 1 96.12 126 PHE A N 1
ATOM 941 C CA . PHE A 1 126 ? -3.793 7.242 4.742 1 96.12 126 PHE A CA 1
ATOM 942 C C . PHE A 1 126 ? -4.809 6.504 5.609 1 96.12 126 PHE A C 1
ATOM 944 O O . PHE A 1 126 ? -5.945 6.285 5.191 1 96.12 126 PHE A O 1
ATOM 951 N N . TYR A 1 127 ? -4.328 6.141 6.781 1 91.94 127 TYR A N 1
ATOM 952 C CA . TYR A 1 127 ? -5.207 5.477 7.738 1 91.94 127 TYR A CA 1
ATOM 953 C C . TYR A 1 127 ? -5.02 6.043 9.141 1 91.94 127 TYR A C 1
ATOM 955 O O . TYR A 1 127 ? -3.908 6.027 9.672 1 91.94 127 TYR A O 1
ATOM 963 N N . ASP A 1 128 ? -6.113 6.492 9.609 1 89.94 128 ASP A N 1
ATOM 964 C CA . ASP A 1 128 ? -6.125 6.977 10.992 1 89.94 128 ASP A CA 1
ATOM 965 C C . ASP A 1 128 ? -6.469 5.852 11.961 1 89.94 128 ASP A C 1
ATOM 967 O O . ASP A 1 128 ? -7.48 5.168 11.797 1 89.94 128 ASP A O 1
ATOM 971 N N . SER A 1 129 ? -5.668 5.688 12.898 1 89.88 129 SER A N 1
ATOM 972 C CA . SER A 1 129 ? -5.895 4.648 13.898 1 89.88 129 SER A CA 1
ATOM 973 C C . SER A 1 129 ? -6.219 5.254 15.258 1 89.88 129 SER A C 1
ATOM 975 O O . SER A 1 129 ? -5.684 6.305 15.617 1 89.88 129 SER A O 1
ATOM 977 N N . GLU A 1 130 ? -7.125 4.551 15.945 1 90.06 130 GLU A N 1
ATOM 978 C CA . GLU A 1 130 ? -7.289 4.902 17.359 1 90.06 130 GLU A CA 1
ATOM 979 C C . GLU A 1 130 ? -6.062 4.496 18.172 1 90.06 130 GLU A C 1
ATOM 981 O O . GLU A 1 130 ? -5.395 3.514 17.844 1 90.06 130 GLU A O 1
ATOM 986 N N . GLY A 1 131 ? -5.844 5.258 19.156 1 87.25 131 GLY A N 1
ATOM 987 C CA . GLY A 1 131 ? -4.695 4.965 20 1 87.25 131 GLY A CA 1
ATOM 988 C C . GLY A 1 131 ? -4.703 3.551 20.562 1 87.25 131 GLY A C 1
ATOM 989 O O . GLY A 1 131 ? -3.66 2.9 20.625 1 87.25 131 GLY A O 1
ATOM 990 N N . ALA A 1 132 ? -5.871 3 20.875 1 91.31 132 ALA A N 1
ATOM 991 C CA . ALA A 1 132 ? -6.016 1.656 21.422 1 91.31 132 ALA A CA 1
ATOM 992 C C . ALA A 1 132 ? -5.652 0.594 20.391 1 91.31 132 ALA A C 1
ATOM 994 O O . ALA A 1 132 ? -5.41 -0.563 20.734 1 91.31 132 ALA A O 1
ATOM 995 N N . ASN A 1 133 ? -5.602 1.075 19.156 1 91.62 133 ASN A N 1
ATOM 996 C CA . ASN A 1 133 ? -5.32 0.129 18.078 1 91.62 133 ASN A CA 1
ATOM 997 C C . ASN A 1 133 ? -3.867 0.222 17.609 1 91.62 133 ASN A C 1
ATOM 999 O O . ASN A 1 133 ? -3.496 -0.371 16.594 1 91.62 133 ASN A O 1
ATOM 1003 N N . MET A 1 134 ? -3.051 0.956 18.328 1 89.25 134 MET A N 1
ATOM 1004 C CA . MET A 1 134 ? -1.634 1.086 18 1 89.25 134 MET A CA 1
ATOM 1005 C C . MET A 1 134 ? -0.763 0.695 19.203 1 89.25 134 MET A C 1
ATOM 1007 O O . MET A 1 134 ? -0.761 1.379 20.219 1 89.25 134 MET A O 1
ATOM 1011 N N . GLY A 1 135 ? -0.028 -0.406 19.047 1 90.25 135 GLY A N 1
ATOM 1012 C CA . GLY A 1 135 ? 0.892 -0.84 20.078 1 90.25 135 GLY A CA 1
ATOM 1013 C C . GLY A 1 135 ? 2.203 -0.077 20.078 1 90.25 135 GLY A C 1
ATOM 1014 O O . GLY A 1 135 ? 2.719 0.273 19.016 1 90.25 135 GLY A O 1
ATOM 1015 N N . TRP A 1 136 ? 2.66 0.249 21.234 1 87.94 136 TRP A N 1
ATOM 1016 C CA . TRP A 1 136 ? 3.957 0.896 21.406 1 87.94 136 TRP A CA 1
ATOM 1017 C C . TRP A 1 136 ? 4.523 0.63 22.797 1 87.94 136 TRP A C 1
ATOM 1019 O O . TRP A 1 136 ? 3.803 0.708 23.781 1 87.94 136 TRP A O 1
ATOM 1029 N N . ASN A 1 137 ? 5.719 0.204 22.703 1 90.25 137 ASN A N 1
ATOM 1030 C CA . ASN A 1 137 ? 6.461 0.068 23.953 1 90.25 137 ASN A CA 1
ATOM 1031 C C . ASN A 1 137 ? 5.754 -0.874 24.922 1 90.25 137 ASN A C 1
ATOM 1033 O O . ASN A 1 137 ? 5.691 -0.6 26.125 1 90.25 137 ASN A O 1
ATOM 1037 N N . GLY A 1 138 ? 5.246 -1.966 24.5 1 92.62 138 GLY A N 1
ATOM 1038 C CA . GLY A 1 138 ? 4.645 -3.02 25.297 1 92.62 138 GLY A CA 1
ATOM 1039 C C . GLY A 1 138 ? 3.254 -2.67 25.797 1 92.62 138 GLY A C 1
ATOM 1040 O O . GLY A 1 138 ? 2.721 -3.34 26.688 1 92.62 138 GLY A O 1
ATOM 1041 N N . SER A 1 139 ? 2.666 -1.551 25.281 1 92.25 139 SER A N 1
ATOM 1042 C CA . SER A 1 139 ? 1.313 -1.08 25.578 1 92.25 139 SER A CA 1
ATOM 1043 C C . SER A 1 139 ? 0.649 -0.517 24.312 1 92.25 139 SER A C 1
ATOM 1045 O O . SER A 1 139 ? 0.985 -0.911 23.203 1 92.25 139 SER A O 1
ATOM 1047 N N . THR A 1 140 ? -0.51 0.17 24.531 1 89.88 140 THR A N 1
ATOM 1048 C CA . THR A 1 140 ? -1.126 0.902 23.422 1 89.88 140 THR A CA 1
ATOM 1049 C C . THR A 1 140 ? -1.137 2.4 23.703 1 89.88 140 THR A C 1
ATOM 1051 O O . THR A 1 140 ? -0.81 2.83 24.812 1 89.88 140 THR A O 1
ATOM 1054 N N . PHE A 1 141 ? -1.29 3.172 22.672 1 80.06 141 PHE A N 1
ATOM 1055 C CA . PHE A 1 141 ? -1.387 4.617 22.844 1 80.06 141 PHE A CA 1
ATOM 1056 C C . PHE A 1 141 ? -2.695 5 23.516 1 80.06 141 PHE A C 1
ATOM 1058 O O . PHE A 1 141 ? -3.709 4.32 23.359 1 80.06 141 PHE A O 1
ATOM 1065 N N . MET B 1 1 ? -14.539 58.438 -31.109 1 28.61 1 MET B N 1
ATOM 1066 C CA . MET B 1 1 ? -15.242 57.219 -31.547 1 28.61 1 MET B CA 1
ATOM 1067 C C . MET B 1 1 ? -14.523 55.969 -31.062 1 28.61 1 MET B C 1
ATOM 1069 O O . MET B 1 1 ? -14.508 54.969 -31.75 1 28.61 1 MET B O 1
ATOM 1073 N N . ALA B 1 2 ? -13.617 56.094 -30.094 1 36.88 2 ALA B N 1
ATOM 1074 C CA . ALA B 1 2 ? -12.609 55.125 -29.672 1 36.88 2 ALA B CA 1
ATOM 1075 C C . ALA B 1 2 ? -13.258 53.875 -29.094 1 36.88 2 ALA B C 1
ATOM 1077 O O . ALA B 1 2 ? -14.055 53.969 -28.156 1 36.88 2 ALA B O 1
ATOM 1078 N N . HIS B 1 3 ? -13.555 52.719 -30 1 37.59 3 HIS B N 1
ATOM 1079 C CA . HIS B 1 3 ? -14.203 51.438 -29.734 1 37.59 3 HIS B CA 1
ATOM 1080 C C . HIS B 1 3 ? -13.391 50.625 -28.734 1 37.59 3 HIS B C 1
ATOM 1082 O O . HIS B 1 3 ? -12.203 50.375 -28.953 1 37.59 3 HIS B O 1
ATOM 1088 N N . PHE B 1 4 ? -13.609 50.656 -27.391 1 36.62 4 PHE B N 1
ATOM 1089 C CA . PHE B 1 4 ? -12.992 49.969 -26.266 1 36.62 4 PHE B CA 1
ATOM 1090 C C . PHE B 1 4 ? -13.18 48.469 -26.406 1 36.62 4 PHE B C 1
ATOM 1092 O O . PHE B 1 4 ? -14.312 47.969 -26.531 1 36.62 4 PHE B O 1
ATOM 1099 N N . PRO B 1 5 ? -12.227 47.719 -27.031 1 36.41 5 PRO B N 1
ATOM 1100 C CA . PRO B 1 5 ? -12.375 46.25 -27.141 1 36.41 5 PRO B CA 1
ATOM 1101 C C . PRO B 1 5 ? -12.648 45.594 -25.797 1 36.41 5 PRO B C 1
ATOM 1103 O O . PRO B 1 5 ? -12.109 46 -24.766 1 36.41 5 PRO B O 1
ATOM 1106 N N . LEU B 1 6 ? -13.906 45.094 -25.625 1 34.44 6 LEU B N 1
ATOM 1107 C CA . LEU B 1 6 ? -14.383 44.25 -24.531 1 34.44 6 LEU B CA 1
ATOM 1108 C C . LEU B 1 6 ? -13.461 43.062 -24.312 1 34.44 6 LEU B C 1
ATOM 1110 O O . LEU B 1 6 ? -13.227 42.25 -25.219 1 34.44 6 LEU B O 1
ATOM 1114 N N . LEU B 1 7 ? -12.539 43.125 -23.422 1 31.12 7 LEU B N 1
ATOM 1115 C CA . LEU B 1 7 ? -11.656 42.062 -22.953 1 31.12 7 LEU B CA 1
ATOM 1116 C C . LEU B 1 7 ? -12.445 40.781 -22.641 1 31.12 7 LEU B C 1
ATOM 1118 O O . LEU B 1 7 ? -13.352 40.812 -21.797 1 31.12 7 LEU B O 1
ATOM 1122 N N . ILE B 1 8 ? -12.531 39.844 -23.609 1 36.31 8 ILE B N 1
ATOM 1123 C CA . ILE B 1 8 ? -13.055 38.5 -23.484 1 36.31 8 ILE B CA 1
ATOM 1124 C C . ILE B 1 8 ? -12.523 37.844 -22.203 1 36.31 8 ILE B C 1
ATOM 1126 O O . ILE B 1 8 ? -11.312 37.781 -22 1 36.31 8 ILE B O 1
ATOM 1130 N N . ASP B 1 9 ? -13.289 37.781 -21.125 1 32.56 9 ASP B N 1
ATOM 1131 C CA . ASP B 1 9 ? -13.141 37.094 -19.844 1 32.56 9 ASP B CA 1
ATOM 1132 C C . ASP B 1 9 ? -12.633 35.656 -20.047 1 32.56 9 ASP B C 1
ATOM 1134 O O . ASP B 1 9 ? -13.148 34.938 -20.906 1 32.56 9 ASP B O 1
ATOM 1138 N N . SER B 1 10 ? -11.359 35.438 -19.859 1 33.44 10 SER B N 1
ATOM 1139 C CA . SER B 1 10 ? -10.727 34.125 -19.828 1 33.44 10 SER B CA 1
ATOM 1140 C C . SER B 1 10 ? -11.602 33.094 -19.125 1 33.44 10 SER B C 1
ATOM 1142 O O . SER B 1 10 ? -12.172 33.375 -18.062 1 33.44 10 SER B O 1
ATOM 1144 N N . PRO B 1 11 ? -12.188 32.125 -19.906 1 35.62 11 PRO B N 1
ATOM 1145 C CA . PRO B 1 11 ? -13.07 31.109 -19.344 1 35.62 11 PRO B CA 1
ATOM 1146 C C . PRO B 1 11 ? -12.586 30.578 -17.984 1 35.62 11 PRO B C 1
ATOM 1148 O O . PRO B 1 11 ? -11.375 30.438 -17.781 1 35.62 11 PRO B O 1
ATOM 1151 N N . VAL B 1 12 ? -13.234 30.828 -16.938 1 34.56 12 VAL B N 1
ATOM 1152 C CA . VAL B 1 12 ? -13.25 30.25 -15.609 1 34.56 12 VAL B CA 1
ATOM 1153 C C . VAL B 1 12 ? -13.008 28.734 -15.703 1 34.56 12 VAL B C 1
ATOM 1155 O O . VAL B 1 12 ? -13.359 28.109 -16.703 1 34.56 12 VAL B O 1
ATOM 1158 N N . GLY B 1 13 ? -12.078 28.203 -14.945 1 36.56 13 GLY B N 1
ATOM 1159 C CA . GLY B 1 13 ? -11.727 26.812 -14.797 1 36.56 13 GLY B CA 1
ATOM 1160 C C . GLY B 1 13 ? -12.93 25.875 -14.82 1 36.56 13 GLY B C 1
ATOM 1161 O O . GLY B 1 13 ? -13.898 26.094 -14.094 1 36.56 13 GLY B O 1
ATOM 1162 N N . LEU B 1 14 ? -13.336 25.312 -15.906 1 38.5 14 LEU B N 1
ATOM 1163 C CA . LEU B 1 14 ? -14.406 24.328 -16.016 1 38.5 14 LEU B CA 1
ATOM 1164 C C . LEU B 1 14 ? -14.438 23.422 -14.789 1 38.5 14 LEU B C 1
ATOM 1166 O O . LEU B 1 14 ? -13.398 22.922 -14.352 1 38.5 14 LEU B O 1
ATOM 1170 N N . PRO B 1 15 ? -15.414 23.484 -14.008 1 40.72 15 PRO B N 1
ATOM 1171 C CA . PRO B 1 15 ? -15.57 22.531 -12.906 1 40.72 15 PRO B CA 1
ATOM 1172 C C . PRO B 1 15 ? -15.266 21.094 -13.32 1 40.72 15 PRO B C 1
ATOM 1174 O O . PRO B 1 15 ? -15.609 20.688 -14.438 1 40.72 15 PRO B O 1
ATOM 1177 N N . ILE B 1 16 ? -14.156 20.5 -13.023 1 44.25 16 ILE B N 1
ATOM 1178 C CA . ILE B 1 16 ? -13.953 19.078 -13.258 1 44.25 16 ILE B CA 1
ATOM 1179 C C . ILE B 1 16 ? -15.281 18.344 -13.117 1 44.25 16 ILE B C 1
ATOM 1181 O O . ILE B 1 16 ? -15.969 18.469 -12.102 1 44.25 16 ILE B O 1
ATOM 1185 N N . CYS B 1 17 ? -16.016 18.031 -14.125 1 40.72 17 CYS B N 1
ATOM 1186 C CA . CYS B 1 17 ? -17.297 17.344 -14.211 1 40.72 17 CYS B CA 1
ATOM 1187 C C . CYS B 1 17 ? -17.359 16.203 -13.211 1 40.72 17 CYS B C 1
ATOM 1189 O O . CYS B 1 17 ? -16.359 15.523 -12.953 1 40.72 17 CYS B O 1
ATOM 1191 N N . GLU B 1 18 ? -18.469 16.156 -12.383 1 45.19 18 GLU B N 1
ATOM 1192 C CA . GLU B 1 18 ? -18.844 15.086 -11.453 1 45.19 18 GLU B CA 1
ATOM 1193 C C . GLU B 1 18 ? -18.438 13.719 -11.992 1 45.19 18 GLU B C 1
ATOM 1195 O O . GLU B 1 18 ? -18.094 12.812 -11.227 1 45.19 18 GLU B O 1
ATOM 1200 N N . ASP B 1 19 ? -18.781 13.547 -13.242 1 45.69 19 ASP B N 1
ATOM 1201 C CA . ASP B 1 19 ? -18.469 12.266 -13.867 1 45.69 19 ASP B CA 1
ATOM 1202 C C . ASP B 1 19 ? -16.969 11.969 -13.773 1 45.69 19 ASP B C 1
ATOM 1204 O O . ASP B 1 19 ? -16.578 10.828 -13.531 1 45.69 19 ASP B O 1
ATOM 1208 N N . GLU B 1 20 ? -16.094 12.867 -14.102 1 47.97 20 GLU B N 1
ATOM 1209 C CA . GLU B 1 20 ? -14.648 12.695 -14.008 1 47.97 20 GLU B CA 1
ATOM 1210 C C . GLU B 1 20 ? -14.219 12.422 -12.57 1 47.97 20 GLU B C 1
ATOM 1212 O O . GLU B 1 20 ? -13.297 11.641 -12.328 1 47.97 20 GLU B O 1
ATOM 1217 N N . ARG B 1 21 ? -14.891 13.125 -11.68 1 49 21 ARG B N 1
ATOM 1218 C CA . ARG B 1 21 ? -14.625 12.859 -10.266 1 49 21 ARG B CA 1
ATOM 1219 C C . ARG B 1 21 ? -14.977 11.414 -9.914 1 49 21 ARG B C 1
ATOM 1221 O O . ARG B 1 21 ? -14.281 10.773 -9.117 1 49 21 ARG B O 1
ATOM 1228 N N . ARG B 1 22 ? -16.234 11.062 -10.383 1 49.16 22 ARG B N 1
ATOM 1229 C CA . ARG B 1 22 ? -16.688 9.695 -10.148 1 49.16 22 ARG B CA 1
ATOM 1230 C C . ARG B 1 22 ? -15.727 8.68 -10.742 1 49.16 22 ARG B C 1
ATOM 1232 O O . ARG B 1 22 ? -15.57 7.582 -10.203 1 49.16 22 ARG B O 1
ATOM 1239 N N . GLU B 1 23 ? -15.188 9.031 -11.898 1 50.69 23 GLU B N 1
ATOM 1240 C CA . GLU B 1 23 ? -14.242 8.141 -12.562 1 50.69 23 GLU B CA 1
ATOM 1241 C C . GLU B 1 23 ? -12.914 8.094 -11.812 1 50.69 23 GLU B C 1
ATOM 1243 O O . GLU B 1 23 ? -12.195 7.09 -11.867 1 50.69 23 GLU B O 1
ATOM 1248 N N . ARG B 1 24 ? -12.617 9.25 -11.203 1 53.16 24 ARG B N 1
ATOM 1249 C CA . ARG B 1 24 ? -11.375 9.344 -10.438 1 53.16 24 ARG B CA 1
ATOM 1250 C C . ARG B 1 24 ? -11.438 8.484 -9.188 1 53.16 24 ARG B C 1
ATOM 1252 O O . ARG B 1 24 ? -10.406 8.094 -8.641 1 53.16 24 ARG B O 1
ATOM 1259 N N . ALA B 1 25 ? -12.633 8.109 -8.867 1 57.91 25 ALA B N 1
ATOM 1260 C CA . ALA B 1 25 ? -12.93 7.547 -7.555 1 57.91 25 ALA B CA 1
ATOM 1261 C C . ALA B 1 25 ? -12.57 6.062 -7.496 1 57.91 25 ALA B C 1
ATOM 1263 O O . ALA B 1 25 ? -12.68 5.434 -6.441 1 57.91 25 ALA B O 1
ATOM 1264 N N . LYS B 1 26 ? -11.688 5.57 -8.414 1 67.5 26 LYS B N 1
ATOM 1265 C CA . LYS B 1 26 ? -11.703 4.117 -8.289 1 67.5 26 LYS B CA 1
ATOM 1266 C C . LYS B 1 26 ? -10.297 3.568 -8.047 1 67.5 26 LYS B C 1
ATOM 1268 O O . LYS B 1 26 ? -10.141 2.432 -7.602 1 67.5 26 LYS B O 1
ATOM 1273 N N . MET B 1 27 ? -9.43 4.141 -7.809 1 84.94 27 MET B N 1
ATOM 1274 C CA . MET B 1 27 ? -8 3.85 -7.695 1 84.94 27 MET B CA 1
ATOM 1275 C C . MET B 1 27 ? -7.766 2.57 -6.902 1 84.94 27 MET B C 1
ATOM 1277 O O . MET B 1 27 ? -7.254 2.615 -5.781 1 84.94 27 MET B O 1
ATOM 1281 N N . PRO B 1 28 ? -8.062 1.426 -7.566 1 93.69 28 PRO B N 1
ATOM 1282 C CA . PRO B 1 28 ? -7.859 0.167 -6.848 1 93.69 28 PRO B CA 1
ATOM 1283 C C . PRO B 1 28 ? -6.383 -0.195 -6.699 1 93.69 28 PRO B C 1
ATOM 1285 O O . PRO B 1 28 ? -5.617 -0.083 -7.66 1 93.69 28 PRO B O 1
ATOM 1288 N N . CYS B 1 29 ? -6.035 -0.528 -5.527 1 95.75 29 CYS B N 1
ATOM 1289 C CA . CY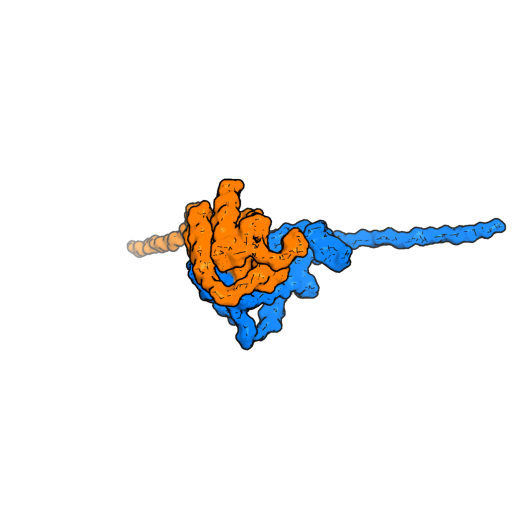S B 1 29 ? -4.711 -1.045 -5.203 1 95.75 29 CYS B CA 1
ATOM 1290 C C . CYS B 1 29 ? -4.805 -2.432 -4.574 1 95.75 29 CYS B C 1
ATOM 1292 O O . CYS B 1 29 ? -5.406 -2.596 -3.512 1 95.75 29 CYS B O 1
ATOM 1294 N N . LEU B 1 30 ? -4.266 -3.338 -5.289 1 98.06 30 LEU B N 1
ATOM 1295 C CA . LEU B 1 30 ? -4.203 -4.703 -4.781 1 98.06 30 LEU B CA 1
ATOM 1296 C C . LEU B 1 30 ? -2.795 -5.043 -4.305 1 98.06 30 LEU B C 1
ATOM 1298 O O . LEU B 1 30 ? -1.858 -5.078 -5.109 1 98.06 30 LEU B O 1
ATOM 1302 N N . ILE B 1 31 ? -2.664 -5.273 -3.01 1 98.56 31 ILE B N 1
ATOM 1303 C CA . ILE B 1 31 ? -1.392 -5.664 -2.414 1 98.56 31 ILE B CA 1
ATOM 1304 C C . ILE B 1 31 ? -1.42 -7.148 -2.059 1 98.56 31 ILE B C 1
ATOM 1306 O O . ILE B 1 31 ? -2.268 -7.59 -1.278 1 98.56 31 ILE B O 1
ATOM 1310 N N . LEU B 1 32 ? -0.468 -7.852 -2.613 1 98.69 32 LEU B N 1
ATOM 1311 C CA . LEU B 1 32 ? -0.388 -9.289 -2.389 1 98.69 32 LEU B CA 1
ATOM 1312 C C . LEU B 1 32 ? 0.93 -9.664 -1.718 1 98.69 32 LEU B C 1
ATOM 1314 O O . LEU B 1 32 ? 1.99 -9.164 -2.104 1 98.69 32 LEU B O 1
ATOM 1318 N N . SER B 1 33 ? 0.806 -10.461 -0.709 1 98.75 33 SER B N 1
ATOM 1319 C CA . SER B 1 33 ? 1.959 -11.094 -0.081 1 98.75 33 SER B CA 1
ATOM 1320 C C . SER B 1 33 ? 1.854 -12.617 -0.146 1 98.75 33 SER B C 1
ATOM 1322 O O . SER B 1 33 ? 0.782 -13.18 0.084 1 98.75 33 SER B O 1
ATOM 1324 N N . THR B 1 34 ? 2.943 -13.273 -0.457 1 98.75 34 THR B N 1
ATOM 1325 C CA . THR B 1 34 ? 2.949 -14.734 -0.519 1 98.75 34 THR B CA 1
ATOM 1326 C C . THR B 1 34 ? 4.305 -15.289 -0.098 1 98.75 34 THR B C 1
ATOM 1328 O O . THR B 1 34 ? 5.32 -14.594 -0.182 1 98.75 34 THR B O 1
ATOM 1331 N N . ASN B 1 35 ? 4.297 -16.531 0.409 1 98.75 35 ASN B N 1
ATOM 1332 C CA . ASN B 1 35 ? 5.551 -17.172 0.793 1 98.75 35 ASN B CA 1
ATOM 1333 C C . ASN B 1 35 ? 6.176 -17.922 -0.374 1 98.75 35 ASN B C 1
ATOM 1335 O O . ASN B 1 35 ? 7.25 -18.516 -0.235 1 98.75 35 ASN B O 1
ATOM 1339 N N . VAL B 1 36 ? 5.504 -17.859 -1.504 1 98.25 36 VAL B N 1
ATOM 1340 C CA . VAL B 1 36 ? 5.988 -18.547 -2.697 1 98.25 36 VAL B CA 1
ATOM 1341 C C . VAL B 1 36 ? 7.066 -17.703 -3.377 1 98.25 36 VAL B C 1
ATOM 1343 O O . VAL B 1 36 ? 6.926 -16.484 -3.494 1 98.25 36 VAL B O 1
ATOM 1346 N N . SER B 1 37 ? 8.172 -18.344 -3.793 1 98 37 SER B N 1
ATOM 1347 C CA . SER B 1 37 ? 9.195 -17.656 -4.574 1 98 37 SER B CA 1
ATOM 1348 C C . SER B 1 37 ? 8.727 -17.406 -6.004 1 98 37 SER B C 1
ATOM 1350 O O . SER B 1 37 ? 8 -18.219 -6.578 1 98 37 SER B O 1
ATOM 1352 N N . LEU B 1 38 ? 9.219 -16.328 -6.566 1 96.62 38 LEU B N 1
ATOM 1353 C CA . LEU B 1 38 ? 8.852 -16.016 -7.941 1 96.62 38 LEU B CA 1
ATOM 1354 C C . LEU B 1 38 ? 9.906 -16.516 -8.922 1 96.62 38 LEU B C 1
ATOM 1356 O O . LEU B 1 38 ? 9.844 -16.203 -10.117 1 96.62 38 LEU B O 1
ATOM 1360 N N . ASP B 1 39 ? 10.859 -17.203 -8.453 1 95.12 39 ASP B N 1
ATOM 1361 C CA . ASP B 1 39 ? 11.875 -17.781 -9.336 1 95.12 39 ASP B CA 1
ATOM 1362 C C . ASP B 1 39 ? 11.234 -18.672 -10.398 1 95.12 39 ASP B C 1
ATOM 1364 O O . ASP B 1 39 ? 10.508 -19.609 -10.07 1 95.12 39 ASP B O 1
ATOM 1368 N N . GLY B 1 40 ? 11.414 -18.312 -11.617 1 94.5 40 GLY B N 1
ATOM 1369 C CA . GLY B 1 40 ? 10.891 -19.094 -12.727 1 94.5 40 GLY B CA 1
ATOM 1370 C C . GLY B 1 40 ? 9.438 -18.797 -13.039 1 94.5 40 GLY B C 1
ATOM 1371 O O . GLY B 1 40 ? 8.844 -19.422 -13.914 1 94.5 40 GLY B O 1
ATOM 1372 N N . VAL B 1 41 ? 8.852 -17.922 -12.305 1 95.25 41 VAL B N 1
ATOM 1373 C CA . VAL B 1 41 ? 7.453 -17.562 -12.5 1 95.25 41 VAL B CA 1
ATOM 1374 C C . VAL B 1 41 ? 7.352 -16.406 -13.484 1 95.25 41 VAL B C 1
ATOM 1376 O O . VAL B 1 41 ? 8.156 -15.469 -13.438 1 95.25 41 VAL B O 1
ATOM 1379 N N . ASP B 1 42 ? 6.391 -16.438 -14.422 1 96.19 42 ASP B N 1
ATOM 1380 C CA . ASP B 1 42 ? 6.07 -15.32 -15.289 1 96.19 42 ASP B CA 1
ATOM 1381 C C . ASP B 1 42 ? 5.234 -14.273 -14.555 1 96.19 42 ASP B C 1
ATOM 1383 O O . ASP B 1 42 ? 4.004 -14.273 -14.656 1 96.19 42 ASP B O 1
ATOM 1387 N N . THR B 1 43 ? 5.875 -13.398 -13.898 1 96.06 43 THR B N 1
ATOM 1388 C CA . THR B 1 43 ? 5.211 -12.398 -13.078 1 96.06 43 THR B CA 1
ATOM 1389 C C . THR B 1 43 ? 4.363 -11.469 -13.938 1 96.06 43 THR B C 1
ATOM 1391 O O . THR B 1 43 ? 3.311 -10.992 -13.5 1 96.06 43 THR B O 1
ATOM 1394 N N . SER B 1 44 ? 4.812 -11.242 -15.156 1 96.5 44 SER B N 1
ATOM 1395 C CA . SER B 1 44 ? 4.066 -10.375 -16.062 1 96.5 44 SER B CA 1
ATOM 1396 C C . SER B 1 44 ? 2.697 -10.961 -16.375 1 96.5 44 SER B C 1
ATOM 1398 O O . SER B 1 44 ? 1.717 -10.219 -16.516 1 96.5 44 SER B O 1
ATOM 1400 N N . ALA B 1 45 ? 2.672 -12.227 -16.453 1 97 45 ALA B N 1
ATOM 1401 C CA . ALA B 1 45 ? 1.397 -12.891 -16.719 1 97 45 ALA B CA 1
ATOM 1402 C C . ALA B 1 45 ? 0.454 -12.742 -15.523 1 97 45 ALA B C 1
ATOM 1404 O O . ALA B 1 45 ? -0.751 -12.547 -15.703 1 97 45 ALA B O 1
ATOM 1405 N N . ILE B 1 46 ? 1.005 -12.797 -14.336 1 97.5 46 ILE B N 1
ATOM 1406 C CA . ILE B 1 46 ? 0.207 -12.602 -13.133 1 97.5 46 ILE B CA 1
ATOM 1407 C C . ILE B 1 46 ? -0.364 -11.188 -13.109 1 97.5 46 ILE B C 1
ATOM 1409 O O . ILE B 1 46 ? -1.569 -11 -12.93 1 97.5 46 ILE B O 1
ATOM 1413 N N . PHE B 1 47 ? 0.479 -10.234 -13.391 1 97.88 47 PHE B N 1
ATOM 1414 C CA . PHE B 1 47 ? 0.056 -8.836 -13.367 1 97.88 47 PHE B CA 1
ATOM 1415 C C . PHE B 1 47 ? -1.027 -8.586 -14.414 1 97.88 47 PHE B C 1
ATOM 1417 O O . PHE B 1 47 ? -2.037 -7.941 -14.117 1 97.88 47 PHE B O 1
ATOM 1424 N N . SER B 1 48 ? -0.819 -9.109 -15.547 1 97.38 48 SER B N 1
ATOM 1425 C CA . SER B 1 48 ? -1.769 -8.906 -16.625 1 97.38 48 SER B CA 1
ATOM 1426 C C . SER B 1 48 ? -3.135 -9.492 -16.297 1 97.38 48 SER B C 1
ATOM 1428 O O . SER B 1 48 ? -4.156 -8.82 -16.422 1 97.38 48 SER B O 1
ATOM 1430 N N . GLU B 1 49 ? -3.148 -10.664 -15.82 1 97.75 49 GLU B N 1
ATOM 1431 C CA . GLU B 1 49 ? -4.406 -11.352 -15.531 1 97.75 49 GLU B CA 1
ATOM 1432 C C . GLU B 1 49 ? -5.125 -10.703 -14.352 1 97.75 49 GLU B C 1
ATOM 1434 O O . GLU B 1 49 ? -6.34 -10.484 -14.406 1 97.75 49 GLU B O 1
ATOM 1439 N N . VAL B 1 50 ? -4.406 -10.367 -13.336 1 97.88 50 VAL B N 1
ATOM 1440 C CA . VAL B 1 50 ? -5.008 -9.758 -12.148 1 97.88 50 VAL B CA 1
ATOM 1441 C C . VAL B 1 50 ? -5.531 -8.367 -12.5 1 97.88 50 VAL B C 1
ATOM 1443 O O . VAL B 1 50 ? -6.656 -8.008 -12.133 1 97.88 50 VAL B O 1
ATOM 1446 N N . THR B 1 51 ? -4.734 -7.621 -13.203 1 97.56 51 THR B N 1
ATOM 1447 C CA . THR B 1 51 ? -5.133 -6.27 -13.586 1 97.56 51 THR B CA 1
ATOM 1448 C C . THR B 1 51 ? -6.406 -6.301 -14.422 1 97.56 51 THR B C 1
ATOM 1450 O O . THR B 1 51 ? -7.34 -5.535 -14.172 1 97.56 51 THR B O 1
ATOM 1453 N N . LYS B 1 52 ? -6.465 -7.164 -15.344 1 97.31 52 LYS B N 1
ATOM 1454 C CA . LYS B 1 52 ? -7.648 -7.305 -16.188 1 97.31 52 LYS B CA 1
ATOM 1455 C C . LYS B 1 52 ? -8.875 -7.684 -15.367 1 97.31 52 LYS B C 1
ATOM 1457 O O . LYS B 1 52 ? -9.953 -7.125 -15.562 1 97.31 52 LYS B O 1
ATOM 1462 N N . ALA B 1 53 ? -8.703 -8.633 -14.5 1 97.38 53 ALA B N 1
ATOM 1463 C CA . ALA B 1 53 ? -9.82 -9.086 -13.672 1 97.38 53 ALA B CA 1
ATOM 1464 C C . ALA B 1 53 ? -10.344 -7.957 -12.789 1 97.38 53 ALA B C 1
ATOM 1466 O O . ALA B 1 53 ? -11.555 -7.723 -12.719 1 97.38 53 ALA B O 1
ATOM 1467 N N . VAL B 1 54 ? -9.438 -7.254 -12.141 1 96.38 54 VAL B N 1
ATOM 1468 C CA . VAL B 1 54 ? -9.82 -6.172 -11.234 1 96.38 54 VAL B CA 1
ATOM 1469 C C . VAL B 1 54 ? -10.508 -5.059 -12.016 1 96.38 54 VAL B C 1
ATOM 1471 O O . VAL B 1 54 ? -11.57 -4.578 -11.617 1 96.38 54 VAL B O 1
ATOM 1474 N N . ALA B 1 55 ? -9.945 -4.723 -13.133 1 94.94 55 ALA B N 1
ATOM 1475 C CA . ALA B 1 55 ? -10.516 -3.668 -13.969 1 94.94 55 ALA B CA 1
ATOM 1476 C C . ALA B 1 55 ? -11.914 -4.051 -14.453 1 94.94 55 ALA B C 1
ATOM 1478 O O . ALA B 1 55 ? -12.844 -3.246 -14.367 1 94.94 55 ALA B O 1
ATOM 1479 N N . ARG B 1 56 ? -12.039 -5.215 -14.875 1 96.19 56 ARG B N 1
ATOM 1480 C CA . ARG B 1 56 ? -13.305 -5.699 -15.414 1 96.19 56 ARG B CA 1
ATOM 1481 C C . ARG B 1 56 ? -14.383 -5.723 -14.328 1 96.19 56 ARG B C 1
ATOM 1483 O O . ARG B 1 56 ? -15.484 -5.215 -14.531 1 96.19 56 ARG B O 1
ATOM 1490 N N . ILE B 1 57 ? -14.094 -6.254 -13.242 1 96.25 57 ILE B N 1
ATOM 1491 C CA . ILE B 1 57 ? -15.07 -6.445 -12.18 1 96.25 57 ILE B CA 1
ATOM 1492 C C . ILE B 1 57 ? -15.469 -5.09 -11.594 1 96.25 57 ILE B C 1
ATOM 1494 O O . ILE B 1 57 ? -16.641 -4.863 -11.273 1 96.25 57 ILE B O 1
ATOM 1498 N N . MET B 1 58 ? -14.547 -4.164 -11.469 1 92.62 58 MET B N 1
ATOM 1499 C CA . MET B 1 58 ? -14.812 -2.875 -10.836 1 92.62 58 MET B CA 1
ATOM 1500 C C . MET B 1 58 ? -15.258 -1.847 -11.867 1 92.62 58 MET B C 1
ATOM 1502 O O . MET B 1 58 ? -15.648 -0.733 -11.508 1 92.62 58 MET B O 1
ATOM 1506 N N . GLY B 1 59 ? -15.172 -2.227 -13.109 1 90.31 59 GLY B N 1
ATOM 1507 C CA . GLY B 1 59 ? -15.625 -1.333 -14.164 1 90.31 59 GLY B CA 1
ATOM 1508 C C . GLY B 1 59 ? -14.734 -0.118 -14.336 1 90.31 59 GLY B C 1
ATOM 1509 O O . GLY B 1 59 ? -15.227 0.999 -14.516 1 90.31 59 GLY B O 1
ATOM 1510 N N . LYS B 1 60 ? -13.438 -0.251 -14.141 1 87.75 60 LYS B N 1
ATOM 1511 C CA . LYS B 1 60 ? -12.469 0.831 -14.312 1 87.75 60 LYS B CA 1
ATOM 1512 C C . LYS B 1 60 ? -11.43 0.48 -15.375 1 87.75 60 LYS B C 1
ATOM 1514 O O . LYS B 1 60 ? -11.219 -0.695 -15.68 1 87.75 60 LYS B O 1
ATOM 1519 N N . PRO B 1 61 ? -10.891 1.596 -16 1 90.94 61 PRO B N 1
ATOM 1520 C CA . PRO B 1 61 ? -9.773 1.29 -16.906 1 90.94 61 PRO B CA 1
ATOM 1521 C C . PRO B 1 61 ? -8.602 0.626 -16.188 1 90.94 61 PRO B C 1
ATOM 1523 O O . PRO B 1 61 ? -8.367 0.883 -15.008 1 90.94 61 PRO B O 1
ATOM 1526 N N . GLU B 1 62 ? -7.848 -0.195 -16.938 1 92.81 62 GLU B N 1
ATOM 1527 C CA . GLU B 1 62 ? -6.668 -0.867 -16.391 1 92.81 62 GLU B CA 1
ATOM 1528 C C . GLU B 1 62 ? -5.625 0.142 -15.93 1 92.81 62 GLU B C 1
ATOM 1530 O O . GLU B 1 62 ? -4.844 -0.143 -15.016 1 92.81 62 GLU B O 1
ATOM 1535 N N . THR B 1 63 ? -5.688 1.265 -16.484 1 91.38 63 THR B N 1
ATOM 1536 C CA . THR B 1 63 ? -4.656 2.271 -16.266 1 91.38 63 THR B CA 1
ATOM 1537 C C . THR B 1 63 ? -4.652 2.732 -14.805 1 91.38 63 THR B C 1
ATOM 1539 O O . THR B 1 63 ? -3.672 3.312 -14.336 1 91.38 63 THR B O 1
ATOM 1542 N N . TYR B 1 64 ? -5.703 2.443 -14.047 1 89.06 64 TYR B N 1
ATOM 1543 C CA . TYR B 1 64 ? -5.809 2.92 -12.672 1 89.06 64 TYR B CA 1
ATOM 1544 C C . TYR B 1 64 ? -5.566 1.786 -11.68 1 89.06 64 TYR B C 1
ATOM 1546 O O . TYR B 1 64 ? -5.605 1.996 -10.469 1 89.06 64 TYR B O 1
ATOM 1554 N N . VAL B 1 65 ? -5.289 0.675 -12.18 1 95.06 65 VAL B N 1
ATOM 1555 C CA . VAL B 1 65 ? -5.125 -0.482 -11.305 1 95.06 65 VAL B CA 1
ATOM 1556 C C . VAL B 1 65 ? -3.65 -0.651 -10.945 1 95.06 65 VAL B C 1
ATOM 1558 O O . VAL B 1 65 ? -2.795 -0.746 -11.828 1 95.06 65 VAL B O 1
ATOM 1561 N N . MET B 1 66 ? -3.416 -0.661 -9.641 1 97.31 66 MET B N 1
ATOM 1562 C CA . MET B 1 66 ? -2.08 -0.993 -9.156 1 97.31 66 MET B CA 1
ATOM 1563 C C . MET B 1 66 ? -2.072 -2.355 -8.477 1 97.31 66 MET B C 1
ATOM 1565 O O . MET B 1 66 ? -2.98 -2.676 -7.707 1 97.31 66 MET B O 1
ATOM 1569 N N . VAL B 1 67 ? -1.037 -3.166 -8.797 1 98.5 67 VAL B N 1
ATOM 1570 C CA . VAL B 1 67 ? -0.823 -4.457 -8.148 1 98.5 67 VAL B CA 1
ATOM 1571 C C . VAL B 1 67 ? 0.587 -4.516 -7.566 1 98.5 67 VAL B C 1
ATOM 1573 O O . VAL B 1 67 ? 1.567 -4.262 -8.273 1 98.5 67 VAL B O 1
ATOM 1576 N N . VAL B 1 68 ? 0.657 -4.727 -6.281 1 98.62 68 VAL B N 1
ATOM 1577 C CA . VAL B 1 68 ? 1.909 -4.945 -5.562 1 98.62 68 VAL B CA 1
ATOM 1578 C C . VAL B 1 68 ? 2.033 -6.414 -5.176 1 98.62 68 VAL B C 1
ATOM 1580 O O . VAL B 1 68 ? 1.117 -6.984 -4.574 1 98.62 68 VAL B O 1
ATOM 1583 N N . LEU B 1 69 ? 3.172 -7.047 -5.57 1 98.62 69 LEU B N 1
ATOM 1584 C CA . LEU B 1 69 ? 3.342 -8.469 -5.285 1 98.62 69 LEU B CA 1
ATOM 1585 C C . LEU B 1 69 ? 4.602 -8.711 -4.461 1 98.62 69 LEU B C 1
ATOM 1587 O O . LEU B 1 69 ? 5.711 -8.711 -5 1 98.62 69 LEU B O 1
ATOM 1591 N N . LYS B 1 70 ? 4.375 -8.922 -3.186 1 98.19 70 LYS B N 1
ATOM 1592 C CA . LYS B 1 70 ? 5.453 -9.266 -2.264 1 98.19 70 LYS B CA 1
ATOM 1593 C C . LYS B 1 70 ? 5.621 -10.773 -2.152 1 98.19 70 LYS B C 1
ATOM 1595 O O . LYS B 1 70 ? 4.801 -11.453 -1.529 1 98.19 70 LYS B O 1
ATOM 1600 N N . ALA B 1 71 ? 6.742 -11.227 -2.656 1 97.62 71 ALA B N 1
ATOM 1601 C CA . ALA B 1 71 ? 6.984 -12.672 -2.691 1 97.62 71 ALA B CA 1
ATOM 1602 C C . ALA B 1 71 ? 8.062 -13.062 -1.688 1 97.62 71 ALA B C 1
ATOM 1604 O O . ALA B 1 71 ? 8.727 -12.203 -1.108 1 97.62 71 ALA B O 1
ATOM 1605 N N . SER B 1 72 ? 8.117 -14.383 -1.432 1 97.75 72 SER B N 1
ATOM 1606 C CA . SER B 1 72 ? 9.102 -14.953 -0.513 1 97.75 72 SER B CA 1
ATOM 1607 C C . SER B 1 72 ? 8.977 -14.336 0.876 1 97.75 72 SER B C 1
ATOM 1609 O O . SER B 1 72 ? 9.984 -14.133 1.565 1 97.75 72 SER B O 1
ATOM 1611 N N . VAL B 1 73 ? 7.812 -13.922 1.203 1 97.81 73 VAL B N 1
ATOM 1612 C CA . VAL B 1 73 ? 7.484 -13.492 2.559 1 97.81 73 VAL B CA 1
ATOM 1613 C C . VAL B 1 73 ? 7.133 -14.711 3.412 1 97.81 73 VAL B C 1
ATOM 1615 O O . VAL B 1 73 ? 6.254 -15.492 3.055 1 97.81 73 VAL B O 1
ATOM 1618 N N . PRO B 1 74 ? 7.855 -14.953 4.508 1 98.19 74 PRO B N 1
ATOM 1619 C CA . PRO B 1 74 ? 7.469 -16.109 5.324 1 98.19 74 PRO B CA 1
ATOM 1620 C C . PRO B 1 74 ? 6.031 -16.016 5.832 1 98.19 74 PRO B C 1
ATOM 1622 O O . PRO B 1 74 ? 5.652 -15.016 6.445 1 98.19 74 PRO B O 1
ATOM 1625 N N . ILE B 1 75 ? 5.219 -17.047 5.531 1 98.38 75 ILE B N 1
ATOM 1626 C CA . ILE B 1 75 ? 3.826 -17.125 5.965 1 98.38 75 ILE B CA 1
ATOM 1627 C C . ILE B 1 75 ? 3.547 -18.516 6.527 1 98.38 75 ILE B C 1
ATOM 1629 O O . ILE B 1 75 ? 3.973 -19.531 5.953 1 98.38 75 ILE B O 1
ATOM 1633 N N . SER B 1 76 ? 2.988 -18.422 7.676 1 98.69 76 SER B N 1
ATOM 1634 C CA . SER B 1 76 ? 2.412 -19.625 8.242 1 98.69 76 SER B CA 1
ATOM 1635 C C . SER B 1 76 ? 0.89 -19.562 8.281 1 98.69 76 SER B C 1
ATOM 1637 O O . SER B 1 76 ? 0.324 -18.547 8.688 1 98.69 76 SER B O 1
ATOM 1639 N N . PHE B 1 77 ? 0.181 -20.625 7.781 1 98.31 77 PHE B N 1
ATOM 1640 C CA . PHE B 1 77 ? -1.271 -20.734 7.832 1 98.31 77 PHE B CA 1
ATOM 1641 C C . PHE B 1 77 ? -1.69 -22.094 8.391 1 98.31 77 PHE B C 1
ATOM 1643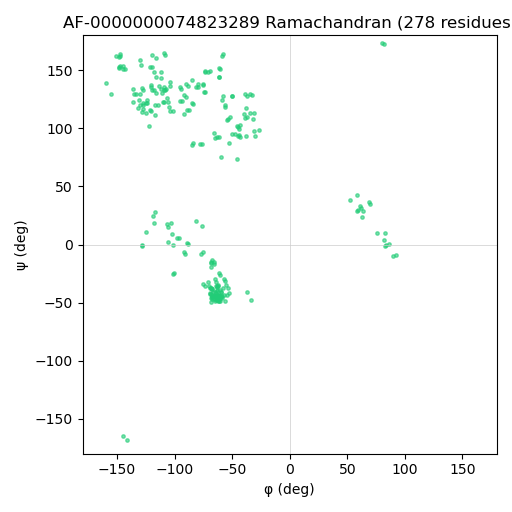 O O . PHE B 1 77 ? -1.34 -23.141 7.836 1 98.31 77 PHE B O 1
ATOM 1650 N N . GLY B 1 78 ? -2.412 -21.953 9.492 1 97.81 78 GLY B N 1
ATOM 1651 C CA . GLY B 1 78 ? -2.805 -23.188 10.141 1 97.81 78 GLY B CA 1
ATOM 1652 C C . GLY B 1 78 ? -1.622 -24 10.648 1 97.81 78 GLY B C 1
ATOM 1653 O O . GLY B 1 78 ? -1.643 -25.234 10.602 1 97.81 78 GLY B O 1
ATOM 1654 N N . GLY B 1 79 ? -0.569 -23.297 10.977 1 97.88 79 GLY B N 1
ATOM 1655 C CA . GLY B 1 79 ? 0.609 -23.953 11.508 1 97.88 79 GLY B CA 1
ATOM 1656 C C . GLY B 1 79 ? 1.497 -24.547 10.43 1 97.88 79 GLY B C 1
ATOM 1657 O O . GLY B 1 79 ? 2.5 -25.203 10.734 1 97.88 79 GLY B O 1
ATOM 1658 N N . SER B 1 80 ? 1.104 -24.297 9.172 1 98.44 80 SER B N 1
ATOM 1659 C CA . SER B 1 80 ? 1.863 -24.844 8.055 1 98.44 80 SER B CA 1
ATOM 1660 C C . SER B 1 80 ? 2.443 -23.734 7.184 1 98.44 80 SER B C 1
ATOM 1662 O O . SER B 1 80 ? 1.815 -22.688 7.008 1 98.44 80 SER B O 1
ATOM 1664 N N . GLU B 1 81 ? 3.627 -24.047 6.594 1 98.38 81 GLU B N 1
ATOM 1665 C CA . GLU B 1 81 ? 4.289 -23.078 5.715 1 98.38 81 GLU B CA 1
ATOM 1666 C C . GLU B 1 81 ? 4.102 -23.453 4.246 1 98.38 81 GLU B C 1
ATOM 1668 O O . GLU B 1 81 ? 4.852 -23 3.383 1 98.38 81 GLU B O 1
ATOM 1673 N N . GLN B 1 82 ? 3.123 -24.297 3.932 1 98.5 82 GLN B N 1
ATOM 1674 C CA . GLN B 1 82 ? 2.725 -24.578 2.557 1 98.5 82 GLN B CA 1
ATOM 1675 C C . GLN B 1 82 ? 2.293 -23.297 1.841 1 98.5 82 GLN B C 1
ATOM 1677 O O . GLN B 1 82 ? 2.045 -22.281 2.482 1 98.5 82 GLN B O 1
ATOM 1682 N N . PRO B 1 83 ? 2.246 -23.281 0.564 1 98.75 83 PRO B N 1
ATOM 1683 C CA . PRO B 1 83 ? 1.932 -22.047 -0.172 1 98.75 83 PRO B CA 1
ATOM 1684 C C . PRO B 1 83 ? 0.672 -21.359 0.344 1 98.75 83 PRO B C 1
ATOM 1686 O O . PRO B 1 83 ? -0.371 -22 0.497 1 98.75 83 PRO B O 1
ATOM 1689 N N . ALA B 1 84 ? 0.819 -20.109 0.639 1 98.88 84 ALA B N 1
ATOM 1690 C CA . ALA B 1 84 ? -0.254 -19.266 1.158 1 98.88 84 ALA B CA 1
ATOM 1691 C C . ALA B 1 84 ? -0.084 -17.828 0.702 1 98.88 84 ALA B C 1
ATOM 1693 O O . ALA B 1 84 ? 0.991 -17.438 0.239 1 98.88 84 ALA B O 1
ATOM 1694 N N . ALA B 1 85 ? -1.179 -17.094 0.795 1 98.81 85 ALA B N 1
ATOM 1695 C CA . ALA B 1 85 ? -1.108 -15.68 0.422 1 98.81 85 ALA B CA 1
ATOM 1696 C C . ALA B 1 85 ? -2.084 -14.844 1.246 1 98.81 85 ALA B C 1
ATOM 1698 O O . ALA B 1 85 ? -3.062 -15.367 1.781 1 98.81 85 ALA B O 1
ATOM 1699 N N . TYR B 1 86 ? -1.706 -13.609 1.406 1 98.88 86 TYR B N 1
ATOM 1700 C CA . TYR B 1 86 ? -2.543 -12.578 2.002 1 98.88 86 TYR B CA 1
ATOM 1701 C C . TYR B 1 86 ? -2.637 -11.359 1.09 1 98.88 86 TYR B C 1
ATOM 1703 O O . TYR B 1 86 ? -1.636 -10.93 0.509 1 98.88 86 TYR B O 1
ATOM 1711 N N . GLY B 1 87 ? -3.875 -10.906 0.924 1 98.5 87 GLY B N 1
ATOM 1712 C CA . GLY B 1 87 ? -4.062 -9.734 0.082 1 98.5 87 GLY B CA 1
ATOM 1713 C C . GLY B 1 87 ? -4.898 -8.648 0.74 1 98.5 87 GLY B C 1
ATOM 1714 O O . GLY B 1 87 ? -5.684 -8.93 1.648 1 98.5 87 GLY B O 1
ATOM 1715 N N . GLU B 1 88 ? -4.648 -7.445 0.277 1 97.75 88 GLU B N 1
ATOM 1716 C CA . GLU B 1 88 ? -5.48 -6.289 0.592 1 97.75 88 GLU B CA 1
ATOM 1717 C C . GLU B 1 88 ? -5.863 -5.523 -0.671 1 97.75 88 GLU B C 1
ATOM 1719 O O . GLU B 1 88 ? -5.012 -5.242 -1.517 1 97.75 88 GLU B O 1
ATOM 1724 N N . LEU B 1 89 ? -7.133 -5.273 -0.796 1 97.25 89 LEU B N 1
ATOM 1725 C CA . LEU B 1 89 ? -7.594 -4.406 -1.872 1 97.25 89 LEU B CA 1
ATOM 1726 C C . LEU B 1 89 ? -8.195 -3.119 -1.313 1 97.25 89 LEU B C 1
ATOM 1728 O O . LEU B 1 89 ? -9.133 -3.16 -0.519 1 97.25 89 LEU B O 1
ATOM 1732 N N . VAL B 1 90 ? -7.574 -2.016 -1.73 1 94.31 90 VAL B N 1
ATOM 1733 C CA . VAL B 1 90 ? -8.047 -0.696 -1.326 1 94.31 90 VAL B CA 1
ATOM 1734 C C . VAL B 1 90 ? -8.609 0.045 -2.537 1 94.31 90 VAL B C 1
ATOM 1736 O O . VAL B 1 90 ? -8.031 0.004 -3.623 1 94.31 90 VAL B O 1
ATOM 1739 N N . SER B 1 91 ? -9.695 0.598 -2.346 1 91.94 91 SER B N 1
ATOM 1740 C CA . SER B 1 91 ? -10.32 1.398 -3.393 1 91.94 91 SER B CA 1
ATOM 1741 C C . SER B 1 91 ? -11.031 2.613 -2.811 1 91.94 91 SER B C 1
ATOM 1743 O O . SER B 1 91 ? -11.383 2.627 -1.627 1 91.94 91 SER B O 1
ATOM 1745 N N . VAL B 1 92 ? -11.078 3.619 -3.615 1 90 92 VAL B N 1
ATOM 1746 C CA . VAL B 1 92 ? -11.898 4.77 -3.246 1 90 92 VAL B CA 1
ATOM 1747 C C . VAL B 1 92 ? -13.344 4.535 -3.684 1 90 92 VAL B C 1
ATOM 1749 O O . VAL B 1 92 ? -13.75 4.953 -4.773 1 90 92 VAL B O 1
ATOM 1752 N N . GLY B 1 93 ? -14.031 3.893 -2.869 1 82.62 93 GLY B N 1
ATOM 1753 C CA . GLY B 1 93 ? -15.414 3.553 -3.189 1 82.62 93 GLY B CA 1
ATOM 1754 C C . GLY B 1 93 ? -15.531 2.326 -4.074 1 82.62 93 GLY B C 1
ATOM 1755 O O . GLY B 1 93 ? -14.547 1.635 -4.324 1 82.62 93 GLY B O 1
ATOM 1756 N N . PHE B 1 94 ? -16.828 1.812 -4.324 1 84.19 94 PHE B N 1
ATOM 1757 C CA . PHE B 1 94 ? -17.219 0.834 -5.332 1 84.19 94 PHE B CA 1
ATOM 1758 C C . PHE B 1 94 ? -17.188 -0.578 -4.758 1 84.19 94 PHE B C 1
ATOM 1760 O O . PHE B 1 94 ? -17.578 -1.535 -5.43 1 84.19 94 PHE B O 1
ATOM 1767 N N . LEU B 1 95 ? -16.672 -0.698 -3.611 1 91.38 95 LEU B N 1
ATOM 1768 C CA . LEU B 1 95 ? -16.703 -2.039 -3.039 1 91.38 95 LEU B CA 1
ATOM 1769 C C . LEU B 1 95 ? -18.094 -2.389 -2.539 1 91.38 95 LEU B C 1
ATOM 1771 O O . LEU B 1 95 ? -18.812 -1.521 -2.041 1 91.38 95 LEU B O 1
ATOM 1775 N N . SER B 1 96 ? -18.516 -3.525 -2.785 1 94.56 96 SER B N 1
ATOM 1776 C CA . SER B 1 96 ? -19.766 -4.133 -2.369 1 94.56 96 SER B CA 1
ATOM 1777 C C . SER B 1 96 ? -19.609 -5.633 -2.152 1 94.56 96 SER B C 1
ATOM 1779 O O . SER B 1 96 ? -18.641 -6.234 -2.605 1 94.56 96 SER B O 1
ATOM 1781 N N . PRO B 1 97 ? -20.562 -6.207 -1.438 1 96.62 97 PRO B N 1
ATOM 1782 C CA . PRO B 1 97 ? -20.453 -7.652 -1.213 1 96.62 97 PRO B CA 1
ATOM 1783 C C . PRO B 1 97 ? -20.281 -8.438 -2.51 1 96.62 97 PRO B C 1
ATOM 1785 O O . PRO B 1 97 ? -19.453 -9.344 -2.582 1 96.62 97 PRO B O 1
ATOM 1788 N N . ASP B 1 98 ? -21.031 -8.047 -3.5 1 97.38 98 ASP B N 1
ATOM 1789 C CA . ASP B 1 98 ? -20.938 -8.773 -4.766 1 97.38 98 ASP B CA 1
ATOM 1790 C C . ASP B 1 98 ? -19.594 -8.539 -5.434 1 97.38 98 ASP B C 1
ATOM 1792 O O . ASP B 1 98 ? -18.969 -9.477 -5.93 1 97.38 98 ASP B O 1
ATOM 1796 N N . VAL B 1 99 ? -19.156 -7.328 -5.488 1 95.88 99 VAL B N 1
ATOM 1797 C CA . VAL B 1 99 ? -17.859 -6.984 -6.074 1 95.88 99 VAL B CA 1
ATOM 1798 C C . VAL B 1 99 ? -16.75 -7.715 -5.332 1 95.88 99 VAL B C 1
ATOM 1800 O O . VAL B 1 99 ? -15.867 -8.32 -5.953 1 95.88 99 VAL B O 1
ATOM 1803 N N . ASN B 1 100 ? -16.828 -7.73 -3.965 1 97.44 100 ASN B N 1
ATOM 1804 C CA . ASN B 1 100 ? -15.812 -8.383 -3.137 1 97.44 100 ASN B CA 1
ATOM 1805 C C . ASN B 1 100 ? -15.75 -9.883 -3.406 1 97.44 100 ASN B C 1
ATOM 1807 O O . ASN B 1 100 ? -14.664 -10.453 -3.502 1 97.44 100 ASN B O 1
ATOM 1811 N N . LYS B 1 101 ? -16.875 -10.453 -3.504 1 98.38 101 LYS B N 1
ATOM 1812 C CA . LYS B 1 101 ? -16.969 -11.883 -3.787 1 98.38 101 LYS B CA 1
ATOM 1813 C C . LYS B 1 101 ? -16.328 -12.219 -5.137 1 98.38 101 LYS B C 1
ATOM 1815 O O . LYS B 1 101 ? -15.555 -13.164 -5.242 1 98.38 101 LYS B O 1
ATOM 1820 N N . ASN B 1 102 ? -16.641 -11.453 -6.117 1 98.44 102 ASN B N 1
ATOM 1821 C CA . ASN B 1 102 ? -16.125 -11.695 -7.461 1 98.44 102 ASN B CA 1
ATOM 1822 C C . ASN B 1 102 ? -14.617 -11.469 -7.531 1 98.44 102 ASN B C 1
ATOM 1824 O O . ASN B 1 102 ? -13.906 -12.219 -8.195 1 98.44 102 ASN B O 1
ATOM 1828 N N . LEU B 1 103 ? -14.156 -10.469 -6.832 1 98.06 103 LEU B N 1
ATOM 1829 C CA . LEU B 1 103 ? -12.727 -10.203 -6.781 1 98.06 103 LEU B CA 1
ATOM 1830 C C . LEU B 1 103 ? -11.992 -11.336 -6.07 1 98.06 103 LEU B C 1
ATOM 1832 O O . LEU B 1 103 ? -10.938 -11.781 -6.527 1 98.06 103 LEU B O 1
ATOM 1836 N N . SER B 1 104 ? -12.562 -11.75 -4.996 1 98.69 104 SER B N 1
ATOM 1837 C CA . SER B 1 104 ? -11.977 -12.867 -4.262 1 98.69 104 SER B CA 1
ATOM 1838 C C . SER B 1 104 ? -11.836 -14.094 -5.148 1 98.69 104 SER B C 1
ATOM 1840 O O . SER B 1 104 ? -10.781 -14.742 -5.16 1 98.69 104 SER B O 1
ATOM 1842 N N . ALA B 1 105 ? -12.82 -14.359 -5.883 1 98.81 105 ALA B N 1
ATOM 1843 C CA . ALA B 1 105 ? -12.812 -15.516 -6.777 1 98.81 105 ALA B CA 1
ATOM 1844 C C . ALA B 1 105 ? -11.758 -15.359 -7.867 1 98.81 105 ALA B C 1
ATOM 1846 O O . ALA B 1 105 ? -10.984 -16.281 -8.133 1 98.81 105 ALA B O 1
ATOM 1847 N N . ALA B 1 106 ? -11.727 -14.25 -8.461 1 98.62 106 ALA B N 1
ATOM 1848 C CA . ALA B 1 106 ? -10.844 -14.023 -9.602 1 98.62 106 ALA B CA 1
ATOM 1849 C C . ALA B 1 106 ? -9.383 -14.031 -9.172 1 98.62 106 ALA B C 1
ATOM 1851 O O . ALA B 1 106 ? -8.547 -14.703 -9.781 1 98.62 106 ALA B O 1
ATOM 1852 N N . VAL B 1 107 ? -9.055 -13.32 -8.086 1 98.62 107 VAL B N 1
ATOM 1853 C CA . VAL B 1 107 ? -7.668 -13.211 -7.641 1 98.62 107 VAL B CA 1
ATOM 1854 C C . VAL B 1 107 ? -7.176 -14.562 -7.129 1 98.62 107 VAL B C 1
ATOM 1856 O O . VAL B 1 107 ? -6.059 -14.977 -7.441 1 98.62 107 VAL B O 1
ATOM 1859 N N . SER B 1 108 ? -8.039 -15.234 -6.371 1 98.81 108 SER B N 1
ATOM 1860 C CA . SER B 1 108 ? -7.637 -16.547 -5.859 1 98.81 108 SER B CA 1
ATOM 1861 C C . SER B 1 108 ? -7.379 -17.531 -6.992 1 98.81 108 SER B C 1
ATOM 1863 O O . SER B 1 108 ? -6.488 -18.375 -6.898 1 98.81 108 SER B O 1
ATOM 1865 N N . SER B 1 109 ? -8.125 -17.422 -8.047 1 98.81 109 SER B N 1
ATOM 1866 C CA . SER B 1 109 ? -7.922 -18.297 -9.195 1 98.81 109 SER B CA 1
ATOM 1867 C C . SER B 1 109 ? -6.57 -18.047 -9.859 1 98.81 109 SER B C 1
ATOM 1869 O O . SER B 1 109 ? -5.875 -18.984 -10.242 1 98.81 109 SER B O 1
ATOM 1871 N N . VAL B 1 110 ? -6.223 -16.812 -10.031 1 98.56 110 VAL B N 1
ATOM 1872 C CA . VAL B 1 110 ? -4.93 -16.469 -10.617 1 98.56 110 VAL B CA 1
ATOM 1873 C C . VAL B 1 110 ? -3.803 -17 -9.734 1 98.56 110 VAL B C 1
ATOM 1875 O O . VAL B 1 110 ? -2.852 -17.609 -10.227 1 98.56 110 VAL B O 1
ATOM 1878 N N . LEU B 1 111 ? -3.885 -16.812 -8.398 1 98.56 111 LEU B N 1
ATOM 1879 C CA . LEU B 1 111 ? -2.85 -17.25 -7.469 1 98.56 111 LEU B CA 1
ATOM 1880 C C . LEU B 1 111 ? -2.717 -18.766 -7.488 1 98.56 111 LEU B C 1
ATOM 1882 O O . LEU B 1 111 ? -1.607 -19.297 -7.406 1 98.56 111 LEU B O 1
ATOM 1886 N N . GLU B 1 112 ? -3.861 -19.391 -7.582 1 98.75 112 GLU B N 1
ATOM 1887 C CA . GLU B 1 112 ? -3.836 -20.859 -7.621 1 98.75 112 GLU B CA 1
ATOM 1888 C C . GLU B 1 112 ? -3.174 -21.359 -8.898 1 98.75 112 GLU B C 1
ATOM 1890 O O . GLU B 1 112 ? -2.316 -22.25 -8.859 1 98.75 112 GLU B O 1
ATOM 1895 N N . THR B 1 113 ? -3.514 -20.781 -9.992 1 98.31 113 THR B N 1
ATOM 1896 C CA . THR B 1 113 ? -3.037 -21.25 -11.289 1 98.31 113 THR B CA 1
ATOM 1897 C C . THR B 1 113 ? -1.575 -20.859 -11.5 1 98.31 113 THR B C 1
ATOM 1899 O O . THR B 1 113 ? -0.796 -21.641 -12.055 1 98.31 113 THR B O 1
ATOM 1902 N N . LYS B 1 114 ? -1.155 -19.719 -11 1 98 114 LYS B N 1
ATOM 1903 C CA . LYS B 1 114 ? 0.159 -19.188 -11.359 1 98 114 LYS B CA 1
ATOM 1904 C C . LYS B 1 114 ? 1.174 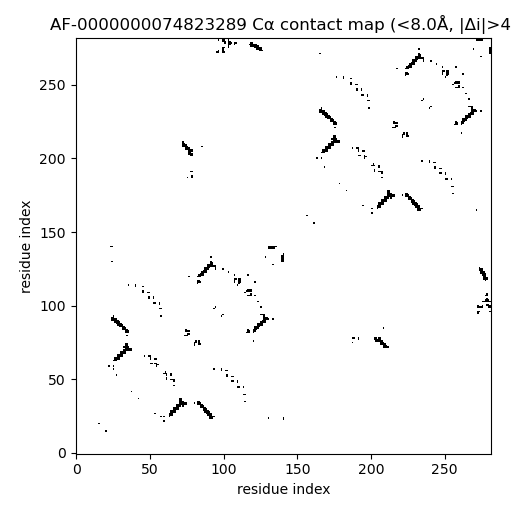-19.453 -10.242 1 98 114 LYS B C 1
ATOM 1906 O O . LYS B 1 114 ? 2.377 -19.531 -10.5 1 98 114 LYS B O 1
ATOM 1911 N N . LEU B 1 115 ? 0.684 -19.609 -8.977 1 98.19 115 LEU B N 1
ATOM 1912 C CA . LEU B 1 115 ? 1.614 -19.703 -7.859 1 98.19 115 LEU B CA 1
ATOM 1913 C C . LEU B 1 115 ? 1.319 -20.938 -7.012 1 98.19 115 LEU B C 1
ATOM 1915 O O . LEU B 1 115 ? 1.962 -21.156 -5.98 1 98.19 115 LEU B O 1
ATOM 1919 N N . SER B 1 116 ? 0.323 -21.703 -7.383 1 98.25 116 SER B N 1
ATOM 1920 C CA . SER B 1 116 ? -0.057 -22.922 -6.676 1 98.25 116 SER B CA 1
ATOM 1921 C C . SER B 1 116 ? -0.469 -22.625 -5.238 1 98.25 116 SER B C 1
ATOM 1923 O O . SER B 1 116 ? -0.203 -23.422 -4.332 1 98.25 116 SER B O 1
ATOM 1925 N N . VAL B 1 117 ? -1.048 -21.5 -5.023 1 98.75 117 VAL B N 1
ATOM 1926 C CA . VAL B 1 117 ? -1.653 -21.188 -3.734 1 98.75 117 VAL B CA 1
ATOM 1927 C C . VAL B 1 117 ? -3.105 -21.656 -3.715 1 98.75 117 VAL B C 1
ATOM 1929 O O . VAL B 1 117 ? -3.945 -21.125 -4.445 1 98.75 117 VAL B O 1
ATOM 1932 N N . PRO B 1 118 ? -3.424 -22.594 -2.867 1 98.81 118 PRO B N 1
ATOM 1933 C CA . PRO B 1 118 ? -4.824 -23 -2.801 1 98.81 118 PRO B CA 1
ATOM 1934 C C . PRO B 1 118 ? -5.758 -21.875 -2.383 1 98.81 118 PRO B C 1
ATOM 1936 O O . PRO B 1 118 ? -5.402 -21.062 -1.528 1 98.81 118 PRO B O 1
ATOM 1939 N N . LYS B 1 119 ? -6.93 -21.875 -2.961 1 98.69 119 LYS B N 1
ATOM 1940 C CA . LYS B 1 119 ? -7.914 -20.859 -2.625 1 98.69 119 LYS B CA 1
ATOM 1941 C C . LYS B 1 119 ? -8.211 -20.844 -1.127 1 98.69 119 LYS B C 1
ATOM 1943 O O . LYS B 1 119 ? -8.461 -19.781 -0.545 1 98.69 119 LYS B O 1
ATOM 1948 N N . SER B 1 120 ? -8.109 -22 -0.542 1 98.69 120 SER B N 1
ATOM 1949 C CA . SER B 1 120 ? -8.422 -22.141 0.876 1 98.69 120 SER B CA 1
ATOM 1950 C C . SER B 1 120 ? -7.309 -21.578 1.747 1 98.69 120 SER B C 1
ATOM 1952 O O . SER B 1 120 ? -7.449 -21.5 2.969 1 98.69 120 SER B O 1
ATOM 1954 N N . ARG B 1 121 ? -6.219 -21.188 1.185 1 98.81 121 ARG B N 1
ATOM 1955 C CA . ARG B 1 121 ? -5.094 -20.656 1.951 1 98.81 121 ARG B CA 1
ATOM 1956 C C . ARG B 1 121 ? -4.789 -19.219 1.558 1 98.81 121 ARG B C 1
ATOM 1958 O O . ARG B 1 121 ? -3.639 -18.766 1.644 1 98.81 121 ARG B O 1
ATOM 1965 N N . PHE B 1 122 ? -5.832 -18.578 1.042 1 98.75 122 PHE B N 1
ATOM 1966 C CA . PHE B 1 122 ? -5.73 -17.172 0.631 1 98.75 122 PHE B CA 1
ATOM 1967 C C . PHE B 1 122 ? -6.781 -16.328 1.34 1 98.75 122 PHE B C 1
ATOM 1969 O O . PHE B 1 122 ? -7.98 -16.594 1.232 1 98.75 122 PHE B O 1
ATOM 1976 N N . PHE B 1 123 ? -6.348 -15.305 2.08 1 98.75 123 PHE B N 1
ATOM 1977 C CA . PHE B 1 123 ? -7.219 -14.266 2.623 1 98.75 123 PHE B CA 1
ATOM 1978 C C . PHE B 1 123 ? -7.082 -12.977 1.828 1 98.75 123 PHE B C 1
ATOM 1980 O O . PHE B 1 123 ? -5.973 -12.586 1.455 1 98.75 123 PHE B O 1
ATOM 1987 N N . LEU B 1 124 ? -8.164 -12.367 1.553 1 98.56 124 LEU B N 1
ATOM 1988 C CA . LEU B 1 124 ? -8.188 -11.062 0.898 1 98.56 124 LEU B CA 1
ATOM 1989 C C . LEU B 1 124 ? -9.039 -10.07 1.686 1 98.56 124 LEU B C 1
ATOM 1991 O O . LEU B 1 124 ? -10.25 -10.273 1.835 1 98.56 124 LEU B O 1
ATOM 1995 N N . LYS B 1 125 ? -8.438 -9.039 2.178 1 97.69 125 LYS B N 1
ATOM 1996 C CA . LYS B 1 125 ? -9.133 -7.992 2.926 1 97.69 125 LYS B CA 1
ATOM 1997 C C . LYS B 1 125 ? -9.508 -6.82 2.02 1 97.69 125 LYS B C 1
ATOM 1999 O O . LYS B 1 125 ? -8.711 -6.402 1.176 1 97.69 125 LYS B O 1
ATOM 2004 N N . PHE B 1 126 ? -10.727 -6.328 2.15 1 96.69 126 PHE B N 1
ATOM 2005 C CA . PHE B 1 126 ? -11.211 -5.199 1.361 1 96.69 126 PHE B CA 1
ATOM 2006 C C . PHE B 1 126 ? -11.359 -3.957 2.23 1 96.69 126 PHE B C 1
ATOM 2008 O O . PHE B 1 126 ? -11.93 -4.02 3.32 1 96.69 126 PHE B O 1
ATOM 2015 N N . TYR B 1 127 ? -10.82 -2.842 1.682 1 91.81 127 TYR B N 1
ATOM 2016 C CA . TYR B 1 127 ? -10.906 -1.573 2.395 1 91.81 127 TYR B CA 1
ATOM 2017 C C . TYR B 1 127 ? -11.406 -0.464 1.474 1 91.81 127 TYR B C 1
ATOM 2019 O O . TYR B 1 127 ? -10.797 -0.199 0.431 1 91.81 127 TYR B O 1
ATOM 2027 N N . ASP B 1 128 ? -12.453 0.115 1.951 1 90.62 128 ASP B N 1
ATOM 2028 C CA . ASP B 1 128 ? -12.922 1.31 1.254 1 90.62 128 ASP B CA 1
ATOM 2029 C C . ASP B 1 128 ? -12.305 2.572 1.848 1 90.62 128 ASP B C 1
ATOM 2031 O O . ASP B 1 128 ? -12.32 2.766 3.064 1 90.62 128 ASP B O 1
ATOM 2035 N N . SER B 1 129 ? -11.75 3.355 0.974 1 90.81 129 SER B N 1
ATOM 2036 C CA . SER B 1 129 ? -11.109 4.582 1.437 1 90.81 129 SER B CA 1
ATOM 2037 C C . SER B 1 129 ? -11.805 5.816 0.878 1 90.81 129 SER B C 1
ATOM 2039 O O . SER B 1 129 ? -12.344 5.785 -0.231 1 90.81 129 SER B O 1
ATOM 2041 N N . GLU B 1 130 ? -11.844 6.84 1.735 1 91.06 130 GLU B N 1
ATOM 2042 C CA . GLU B 1 130 ? -12.273 8.133 1.214 1 91.06 130 GLU B CA 1
ATOM 2043 C C . GLU B 1 130 ? -11.219 8.734 0.292 1 91.06 130 GLU B C 1
ATOM 2045 O O . GLU B 1 130 ? -10.023 8.523 0.489 1 91.06 130 GLU B O 1
ATOM 2050 N N . GLY B 1 131 ? -11.648 9.477 -0.686 1 90.88 131 GLY B N 1
ATOM 2051 C CA . GLY B 1 131 ? -10.734 10.094 -1.634 1 90.88 131 GLY B CA 1
ATOM 2052 C C . GLY B 1 131 ? -9.656 10.922 -0.967 1 90.88 131 GLY B C 1
ATOM 2053 O O . GLY B 1 131 ? -8.5 10.914 -1.396 1 90.88 131 GLY B O 1
ATOM 2054 N N . ALA B 1 132 ? -10.047 11.594 0.094 1 92.69 132 ALA B N 1
ATOM 2055 C CA . ALA B 1 132 ? -9.109 12.453 0.814 1 92.69 132 ALA B CA 1
ATOM 2056 C C . ALA B 1 132 ? -8.023 11.633 1.506 1 92.69 132 ALA B C 1
ATOM 2058 O O . ALA B 1 132 ? -7.004 12.172 1.932 1 92.69 132 ALA B O 1
ATOM 2059 N N . ASN B 1 133 ? -8.25 10.289 1.588 1 94.12 133 ASN B N 1
ATOM 2060 C CA . ASN B 1 133 ? -7.305 9.414 2.273 1 94.12 133 ASN B CA 1
ATOM 2061 C C . ASN B 1 133 ? -6.488 8.586 1.284 1 94.12 133 ASN B C 1
ATOM 2063 O O . ASN B 1 133 ? -5.855 7.602 1.667 1 94.12 133 ASN B O 1
ATOM 2067 N N . MET B 1 134 ? -6.57 9.031 0.097 1 94 134 MET B N 1
ATOM 2068 C CA . MET B 1 134 ? -5.762 8.383 -0.934 1 94 134 MET B CA 1
ATOM 2069 C C . MET B 1 134 ? -4.953 9.414 -1.716 1 94 134 MET B C 1
ATOM 2071 O O . MET B 1 134 ? -5.516 10.227 -2.445 1 94 134 MET B O 1
ATOM 2075 N N . GLY B 1 135 ? -3.645 9.297 -1.539 1 95.06 135 GLY B N 1
ATOM 2076 C CA . GLY B 1 135 ? -2.756 10.188 -2.268 1 95.06 135 GLY B CA 1
ATOM 2077 C C . GLY B 1 135 ? -2.438 9.695 -3.668 1 95.06 135 GLY B C 1
ATOM 2078 O O . GLY B 1 135 ? -2.279 8.492 -3.891 1 95.06 135 GLY B O 1
ATOM 2079 N N . TRP B 1 136 ? -2.375 10.703 -4.582 1 93.5 136 TRP B N 1
ATOM 2080 C CA . TRP B 1 136 ? -1.982 10.414 -5.957 1 93.5 136 TRP B CA 1
ATOM 2081 C C . TRP B 1 136 ? -1.494 11.672 -6.66 1 93.5 136 TRP B C 1
ATOM 2083 O O . TRP B 1 136 ? -2.084 12.742 -6.508 1 93.5 136 TRP B O 1
ATOM 2093 N N . ASN B 1 137 ? -0.444 11.406 -7.383 1 95 137 ASN B N 1
ATOM 2094 C CA . ASN B 1 137 ? 0.077 12.445 -8.258 1 95 137 ASN B CA 1
ATOM 2095 C C . ASN B 1 137 ? 0.319 13.75 -7.5 1 95 137 ASN B C 1
ATOM 2097 O O . ASN B 1 137 ? -0.017 14.828 -7.988 1 95 137 ASN B O 1
ATOM 2101 N N . GLY B 1 138 ? 0.791 13.672 -6.309 1 94.81 138 GLY B N 1
ATOM 2102 C CA . GLY B 1 138 ? 1.194 14.812 -5.496 1 94.81 138 GLY B CA 1
ATOM 2103 C C . GLY B 1 138 ? 0.033 15.477 -4.785 1 94.81 138 GLY B C 1
ATOM 2104 O O . GLY B 1 138 ? 0.164 16.594 -4.285 1 94.81 138 GLY B O 1
ATOM 2105 N N . SER B 1 139 ? -1.084 14.883 -4.816 1 95.5 139 SER B N 1
ATOM 2106 C CA . SER B 1 139 ? -2.291 15.359 -4.152 1 95.5 139 SER B CA 1
ATOM 2107 C C . SER B 1 139 ? -3.123 14.195 -3.617 1 95.5 139 SER B C 1
ATOM 2109 O O . SER B 1 139 ? -2.59 13.117 -3.348 1 95.5 139 SER B O 1
ATOM 2111 N N . THR B 1 140 ? -4.355 14.461 -3.289 1 93.81 140 THR B N 1
ATOM 2112 C CA . THR B 1 140 ? -5.301 13.398 -2.939 1 93.81 140 THR B CA 1
ATOM 2113 C C . THR B 1 140 ? -6.488 13.398 -3.898 1 93.81 140 THR B C 1
ATOM 2115 O O . THR B 1 140 ? -6.637 14.312 -4.711 1 93.81 140 THR B O 1
ATOM 2118 N N . PHE B 1 141 ? -7.148 12.359 -3.885 1 85.81 141 PHE B N 1
ATOM 2119 C CA . PHE B 1 141 ? -8.336 12.273 -4.723 1 85.81 141 PHE B CA 1
ATOM 2120 C C . PHE B 1 141 ? -9.453 13.156 -4.172 1 85.81 141 PHE B C 1
ATOM 2122 O O . PHE B 1 141 ? -9.516 13.406 -2.967 1 85.81 141 PHE B O 1
#

Nearest PDB structures (foldseek):
  8ap3-assembly1_A  TM=9.946E-01  e=4.012E-21  Arabidopsis thaliana
  8ap3-assembly1_C  TM=9.895E-01  e=1.328E-20  Arabidopsis thaliana
  8dqa-assembly1_A  TM=9.761E-01  e=5.704E-15  Arabidopsis thaliana
  9mf3-assembly1_A  TM=9.301E-01  e=6.001E-13  Plasmodium knowlesi strain H
  3gad-assembly1_C  TM=9.238E-01  e=3.767E-13  Plasmodium yoelii yoelii

Organism: Zingiber officinale (NCBI:txid94328)

Solvent-accessible surface area (backbone atoms only — not comparable to full-atom values): 15503 Å² total; per-residue (Å²): 134,86,82,75,81,79,78,76,76,74,78,73,77,69,71,76,49,67,65,57,52,59,60,60,30,49,53,33,35,38,40,37,38,21,41,45,69,60,80,92,51,66,60,67,58,53,51,52,54,47,40,49,50,53,17,61,72,69,72,44,65,56,88,52,53,44,77,45,81,43,58,57,30,52,40,31,48,39,80,35,69,62,55,31,38,44,33,38,38,36,20,29,51,86,75,40,58,69,50,36,22,51,49,25,29,53,51,32,48,52,38,30,74,72,64,60,20,48,36,80,40,31,42,32,39,54,44,76,39,56,36,79,74,37,76,48,95,95,43,56,82,132,85,80,76,80,77,79,79,75,75,80,69,81,71,72,80,49,67,66,58,52,60,64,61,31,46,54,35,36,37,40,36,37,22,41,44,69,60,80,92,50,65,60,66,59,50,47,48,54,48,40,51,50,52,17,62,72,70,71,46,65,45,68,51,32,33,40,38,46,41,57,58,37,91,48,72,59,95,89,33,70,60,54,32,37,44,32,40,37,36,20,30,51,86,78,41,74,68,50,49,51,53,48,52,52,52,49,36,49,51,40,29,75,73,63,60,20,48,59,91,40,50,50,74,48,79,42,79,39,58,40,49,34,32,18,40,54,42,23,45,83